Protein AF-A0A955RH98-F1 (afdb_monomer_lite)

Organism: NCBI:txid2099670

InterPro domains:
  IPR013130 Ferric reductase transmembrane component-like domain [PF01794] (45-163)

Sequence (245 aa):
MIKRFLYTLILLFALITFFFTKDLWIAAKQLGKPSDYAYVIALQAGLIGGTLMWFQYVLGIRAFISLFTKDILGVLDVHKNIGIYGMLVVFLHPLLIILFYLSNGINLLIPKFDTTFNLSVRVGSVAFFFFLTIWLTSALLRNRLGFRAWKILHFMSYLIFPLVFIHGLKIGFTIRYTNFTAIWLFYGITFGLLTLYRIIFQFGFKKHKYEIKEIIDEANGIKRIVLKPIENFITNVIPGQFAYI

Secondary structure (DSSP, 8-state):
-HHHHHHHHHHHHHHHHHHHHHHHHHHHHHH--HHHHHHHHHHHHHHHHHHHHHHHHHHH-HHHHTTT-S-HHHHHHHHHHHHHHHHHHHHHHHHHHHHHHHHTT--TTS---SSHHHHHHHHHHHHHHHHHHHHIIIIISGGGS-HHHHHHHHHTHHHHHHHHHHHHHHH-HHHHHSTHHHHHHHHHHHHHHHHHHHHHHHTTTTPPPEEEEEEEEEETTEEEEEEEESS-----PPTT-----

Radius of gyration: 22.25 Å; chains: 1; bounding box: 57×34×69 Å

pLDDT: mean 93.14, std 6.89, range [63.06, 98.56]

Foldseek 3Di:
DVLVVLVVVLVVQLVVLCVLLVVLVVVCVVVVDPLSVLLSLLLSLLSSLLSLLLLLLCLVLVVNVVVPDPPNVSSVVNSLVSLQPNLVSLVSNVVSVQVSCVVVVHHLVPQDDPDLLSVLSVLSVVLNVLSVQLSCCRVPCVVVDDPVVNVVSNVCSLVNSVSSLSSCCRPNPSCPPHPCVVVSVVSVVVSVVSVVVSVCVVVQPPNFDWDFPDWDDDDDRDIDTDTHTPDPDDPPDDPPDDDDD

Structure (mmCIF, N/CA/C/O backbone):
data_AF-A0A955RH98-F1
#
_entry.id   AF-A0A955RH98-F1
#
loop_
_atom_site.group_PDB
_atom_site.id
_atom_site.type_symbol
_atom_site.label_atom_id
_atom_site.label_alt_id
_atom_site.label_comp_id
_atom_site.label_asym_id
_atom_site.label_entity_id
_atom_site.label_seq_id
_atom_site.pdbx_PDB_ins_code
_atom_site.Cartn_x
_atom_site.Cartn_y
_atom_site.Cartn_z
_atom_site.occupancy
_atom_site.B_iso_or_equiv
_atom_site.auth_seq_id
_atom_site.auth_comp_id
_atom_site.auth_asym_id
_atom_site.auth_atom_id
_atom_site.pdbx_PDB_model_num
ATOM 1 N N . MET A 1 1 ? -22.616 -8.781 1.633 1.00 88.06 1 MET A N 1
ATOM 2 C CA . MET A 1 1 ? -22.719 -7.876 0.460 1.00 88.06 1 MET A CA 1
ATOM 3 C C . MET A 1 1 ? -21.441 -7.055 0.255 1.00 88.06 1 MET A C 1
ATOM 5 O O . MET A 1 1 ? -20.910 -7.072 -0.849 1.00 88.06 1 MET A O 1
ATOM 9 N N . ILE A 1 2 ? -20.887 -6.429 1.308 1.00 94.56 2 ILE A N 1
ATOM 10 C CA . ILE A 1 2 ? -19.712 -5.539 1.210 1.00 94.56 2 ILE A CA 1
ATOM 11 C C . ILE A 1 2 ? -18.467 -6.190 0.584 1.00 94.56 2 ILE A C 1
ATOM 13 O O . ILE A 1 2 ? -17.802 -5.565 -0.233 1.00 94.56 2 ILE A O 1
ATOM 17 N N . LYS A 1 3 ? -18.181 -7.466 0.890 1.00 96.44 3 LYS A N 1
ATOM 18 C CA . LYS A 1 3 ? -17.000 -8.175 0.360 1.00 96.44 3 LYS A CA 1
ATOM 19 C C . LYS A 1 3 ? -16.973 -8.178 -1.170 1.00 96.44 3 LYS A C 1
ATOM 21 O O . LYS A 1 3 ? -15.965 -7.818 -1.765 1.00 96.44 3 LYS A O 1
ATOM 26 N N . ARG A 1 4 ? -18.096 -8.548 -1.802 1.00 96.31 4 ARG A N 1
ATOM 27 C CA . ARG A 1 4 ? -18.225 -8.593 -3.270 1.00 96.31 4 ARG A CA 1
ATOM 28 C C . ARG A 1 4 ? -18.035 -7.209 -3.884 1.00 96.31 4 ARG A C 1
ATOM 30 O O . ARG A 1 4 ? -17.307 -7.078 -4.862 1.00 96.31 4 ARG A O 1
ATOM 37 N N . PHE A 1 5 ? -18.638 -6.189 -3.274 1.00 97.12 5 PHE A N 1
ATOM 38 C CA . PHE A 1 5 ? -18.471 -4.802 -3.702 1.00 97.12 5 PHE A CA 1
ATOM 39 C C . PHE A 1 5 ? -17.000 -4.365 -3.654 1.00 97.12 5 PHE A C 1
ATOM 41 O O . PHE A 1 5 ? -16.475 -3.895 -4.658 1.00 97.12 5 PHE A O 1
ATOM 48 N N . LEU A 1 6 ? -16.305 -4.598 -2.534 1.00 97.81 6 LEU A N 1
ATOM 49 C CA . LEU A 1 6 ? -14.897 -4.220 -2.391 1.00 97.81 6 LEU A CA 1
ATOM 50 C C . LEU A 1 6 ? -14.000 -4.947 -3.394 1.00 97.81 6 LEU A C 1
ATOM 52 O O . LEU A 1 6 ? -13.191 -4.300 -4.048 1.00 97.81 6 LEU A O 1
ATOM 56 N N . TYR A 1 7 ? -14.163 -6.263 -3.566 1.00 97.94 7 TYR A N 1
ATOM 57 C CA . TYR A 1 7 ? -13.391 -7.009 -4.565 1.00 97.94 7 TYR A CA 1
ATOM 58 C C . TYR A 1 7 ? -13.633 -6.507 -5.987 1.00 97.94 7 TYR A C 1
ATOM 60 O O . TYR A 1 7 ? -12.683 -6.400 -6.755 1.00 97.94 7 TYR A O 1
ATOM 68 N N . THR A 1 8 ? -14.875 -6.150 -6.319 1.00 97.75 8 THR A N 1
ATOM 69 C CA . THR A 1 8 ? -15.208 -5.568 -7.625 1.00 97.75 8 THR A CA 1
ATOM 70 C C . THR A 1 8 ? -14.502 -4.228 -7.807 1.00 97.75 8 THR A C 1
ATOM 72 O O . THR A 1 8 ? -13.862 -4.007 -8.829 1.00 97.75 8 THR A O 1
ATOM 75 N N . LEU A 1 9 ? -14.540 -3.357 -6.796 1.00 97.38 9 LEU A N 1
ATOM 76 C CA . LEU A 1 9 ? -13.873 -2.057 -6.836 1.00 97.38 9 LEU A CA 1
ATOM 77 C C . LEU A 1 9 ? -12.352 -2.190 -7.003 1.00 97.38 9 LEU A C 1
ATOM 79 O O . LEU A 1 9 ? -11.751 -1.500 -7.823 1.00 97.38 9 LEU A O 1
ATOM 83 N N . ILE A 1 10 ? -11.737 -3.112 -6.263 1.00 97.56 10 ILE A N 1
ATOM 84 C CA . ILE A 1 10 ? -10.305 -3.410 -6.366 1.00 97.56 10 ILE A CA 1
ATOM 85 C C . ILE A 1 10 ? -9.959 -3.932 -7.756 1.00 97.56 10 ILE A C 1
ATOM 87 O O . ILE A 1 10 ? -8.976 -3.486 -8.344 1.00 97.56 10 ILE A O 1
ATOM 91 N N . LEU A 1 11 ? -10.767 -4.850 -8.293 1.00 97.12 11 LEU A N 1
ATOM 92 C CA . LEU A 1 11 ? -10.565 -5.397 -9.628 1.00 97.12 11 LEU A CA 1
ATOM 93 C C . LEU A 1 11 ? -10.656 -4.301 -10.692 1.00 97.12 11 LEU A C 1
ATOM 95 O O . LEU A 1 11 ? -9.792 -4.239 -11.557 1.00 97.12 11 LEU A O 1
ATOM 99 N N . LEU A 1 12 ? -11.637 -3.399 -10.603 1.00 97.81 12 LEU A N 1
ATOM 100 C CA . LEU A 1 12 ? -11.760 -2.263 -11.521 1.00 97.81 12 LEU A CA 1
ATOM 101 C C . LEU A 1 12 ? -10.516 -1.369 -11.481 1.00 97.81 12 LEU A C 1
ATOM 103 O O . LEU A 1 12 ? -9.960 -1.043 -12.526 1.00 97.81 12 LEU A O 1
ATOM 107 N N . PHE A 1 13 ? -10.028 -1.026 -10.288 1.00 97.56 13 PHE A N 1
ATOM 108 C CA . PHE A 1 13 ? -8.808 -0.230 -10.138 1.00 97.56 13 PHE A CA 1
ATOM 109 C C . PHE A 1 13 ? -7.568 -0.959 -10.673 1.00 97.56 13 PHE A C 1
ATOM 111 O O . PHE A 1 13 ? -6.731 -0.341 -11.327 1.00 97.56 13 PHE A O 1
ATOM 118 N N . ALA A 1 14 ? -7.462 -2.271 -10.451 1.00 95.75 14 ALA A N 1
ATOM 119 C CA . ALA A 1 14 ? -6.393 -3.079 -11.023 1.00 95.75 14 ALA A CA 1
ATOM 120 C C . ALA A 1 14 ? -6.478 -3.117 -12.558 1.00 95.75 14 ALA A C 1
ATOM 122 O O . ALA A 1 14 ? -5.462 -2.953 -13.224 1.00 95.75 14 ALA A O 1
ATOM 123 N N . LEU A 1 15 ? -7.672 -3.251 -13.140 1.00 96.19 15 LEU A N 1
ATOM 124 C CA . LEU A 1 15 ? -7.875 -3.244 -14.592 1.00 96.19 15 LEU A CA 1
ATOM 125 C C . LEU A 1 15 ? -7.520 -1.896 -15.230 1.00 96.19 15 LEU A C 1
ATOM 127 O O . LEU A 1 15 ? -6.935 -1.876 -16.311 1.00 96.19 15 LEU A O 1
ATOM 131 N N . ILE A 1 16 ? -7.777 -0.775 -14.546 1.00 96.56 16 ILE A N 1
ATOM 132 C CA . ILE A 1 16 ? -7.372 0.559 -15.020 1.00 96.56 16 ILE A CA 1
ATOM 133 C C . ILE A 1 16 ? -5.863 0.615 -15.281 1.00 96.56 16 ILE A C 1
ATOM 135 O O . ILE A 1 16 ? -5.437 1.228 -16.257 1.00 96.56 16 ILE A O 1
ATOM 139 N N . THR A 1 17 ? -5.039 -0.061 -14.475 1.00 96.19 17 THR A N 1
ATOM 140 C CA . THR A 1 17 ? -3.581 -0.052 -14.682 1.00 96.19 17 THR A CA 1
ATOM 141 C C . THR A 1 17 ? -3.167 -0.626 -16.045 1.00 96.19 17 THR A C 1
ATOM 143 O O . THR A 1 17 ? -2.190 -0.150 -16.614 1.00 96.19 17 THR A O 1
ATOM 146 N N . PHE A 1 18 ? -3.924 -1.573 -16.616 1.00 95.69 18 PHE A N 1
ATOM 147 C CA . PHE A 1 18 ? -3.653 -2.134 -17.949 1.00 95.69 18 PHE A CA 1
ATOM 148 C C . PHE A 1 18 ? -3.906 -1.133 -19.080 1.00 95.69 18 PHE A C 1
ATOM 150 O O . PHE A 1 18 ? -3.214 -1.149 -20.096 1.00 95.69 18 PHE A O 1
ATOM 157 N N . PHE A 1 19 ? -4.869 -0.225 -18.907 1.00 95.75 19 PHE A N 1
ATOM 158 C CA . PHE A 1 19 ? -5.121 0.827 -19.892 1.00 95.75 19 PHE A CA 1
ATOM 159 C C . PHE A 1 19 ? -3.899 1.742 -20.059 1.00 95.75 19 PHE A C 1
ATOM 161 O O . PHE A 1 19 ? -3.574 2.141 -21.175 1.00 95.75 19 PHE A O 1
ATOM 168 N N . PHE A 1 20 ? -3.191 2.029 -18.964 1.00 95.88 20 PHE A N 1
ATOM 169 C CA . PHE A 1 20 ? -2.011 2.900 -18.959 1.00 95.88 20 PHE A CA 1
ATOM 170 C C . PHE A 1 20 ? -0.708 2.202 -19.365 1.00 95.88 20 PHE A C 1
ATOM 172 O O . PHE A 1 20 ? 0.296 2.869 -19.599 1.00 95.88 20 PHE A O 1
ATOM 179 N N . THR A 1 21 ? -0.703 0.875 -19.465 1.00 95.56 21 THR A N 1
ATOM 180 C CA . THR A 1 21 ? 0.455 0.086 -19.917 1.00 95.56 21 THR A CA 1
ATOM 181 C C . THR A 1 21 ? 0.259 -0.513 -21.307 1.00 95.56 21 THR A C 1
ATOM 183 O O . THR A 1 21 ? 1.172 -1.160 -21.815 1.00 95.56 21 THR A O 1
ATOM 186 N N . LYS A 1 22 ? -0.894 -0.296 -21.956 1.00 94.81 22 LYS A N 1
ATOM 187 C CA . LYS A 1 22 ? -1.233 -0.883 -23.264 1.00 94.81 22 LYS A CA 1
ATOM 188 C C . LYS A 1 22 ? -0.147 -0.671 -24.329 1.00 94.81 22 LYS A C 1
ATOM 190 O O . LYS A 1 22 ? 0.179 -1.601 -25.059 1.00 94.81 22 LYS A O 1
ATOM 195 N N . ASP A 1 23 ? 0.462 0.514 -24.369 1.00 93.19 23 ASP A N 1
ATOM 196 C CA . ASP A 1 23 ? 1.470 0.852 -25.378 1.00 93.19 23 ASP A CA 1
ATOM 197 C C . ASP A 1 23 ? 2.785 0.097 -25.127 1.00 93.19 23 ASP A C 1
ATOM 199 O O . ASP A 1 23 ? 3.465 -0.303 -26.069 1.00 93.19 23 ASP A O 1
ATOM 203 N N . LEU A 1 24 ? 3.097 -0.204 -23.860 1.00 93.69 24 LEU A N 1
ATOM 204 C CA . LEU A 1 24 ? 4.233 -1.052 -23.492 1.00 93.69 24 LEU A CA 1
ATOM 205 C C . LEU A 1 24 ? 4.012 -2.501 -23.933 1.00 93.69 24 LEU A C 1
ATOM 207 O O . LEU A 1 24 ? 4.938 -3.142 -24.422 1.00 93.69 24 LEU A O 1
ATOM 211 N N . TRP A 1 25 ? 2.784 -3.011 -23.809 1.00 94.75 25 TRP A N 1
ATOM 212 C CA . TRP A 1 25 ? 2.427 -4.342 -24.308 1.00 94.75 25 TRP A CA 1
ATOM 213 C C . TRP A 1 25 ? 2.545 -4.436 -25.832 1.00 94.75 25 TRP A C 1
ATOM 215 O O . TRP A 1 25 ? 3.055 -5.431 -26.348 1.00 94.75 25 TRP A O 1
ATOM 225 N N . ILE A 1 26 ? 2.120 -3.396 -26.555 1.00 94.69 26 ILE A N 1
ATOM 226 C CA . ILE A 1 26 ? 2.285 -3.312 -28.012 1.00 94.69 26 ILE A CA 1
ATOM 227 C C . ILE A 1 26 ? 3.776 -3.292 -28.377 1.00 94.69 26 ILE A C 1
ATOM 229 O O . ILE A 1 26 ? 4.194 -4.054 -29.248 1.00 94.69 26 ILE A O 1
ATOM 233 N N . ALA A 1 27 ? 4.585 -2.489 -27.681 1.00 92.38 27 ALA A N 1
ATOM 234 C CA . ALA A 1 27 ? 6.026 -2.409 -27.913 1.00 92.38 27 ALA A CA 1
ATOM 235 C C . ALA A 1 27 ? 6.741 -3.746 -27.640 1.00 92.38 27 ALA A C 1
ATOM 237 O O . ALA A 1 27 ? 7.515 -4.210 -28.476 1.00 92.38 27 ALA A O 1
ATOM 238 N N . ALA A 1 28 ? 6.436 -4.417 -26.523 1.00 93.19 28 ALA A N 1
ATOM 239 C CA . ALA A 1 28 ? 6.984 -5.741 -26.218 1.00 93.19 28 A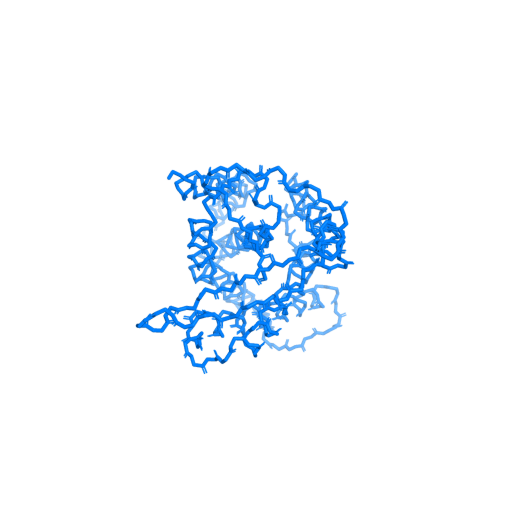LA A CA 1
ATOM 240 C C . ALA A 1 28 ? 6.617 -6.773 -27.296 1.00 93.19 28 ALA A C 1
ATOM 242 O O . ALA A 1 28 ? 7.452 -7.588 -27.690 1.00 93.19 28 ALA A O 1
ATOM 243 N N . LYS A 1 29 ? 5.393 -6.695 -27.837 1.00 94.44 29 LYS A N 1
ATOM 244 C CA . LYS A 1 29 ? 4.961 -7.549 -28.948 1.00 94.44 29 LYS A CA 1
ATOM 245 C C . LYS A 1 29 ? 5.748 -7.299 -30.232 1.00 94.44 29 L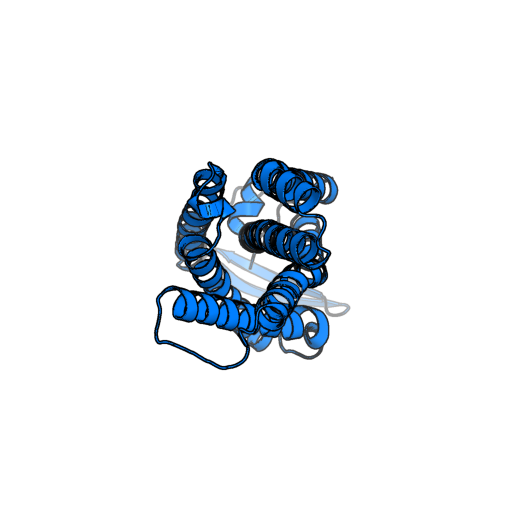YS A C 1
ATOM 247 O O . LYS A 1 29 ? 6.069 -8.257 -30.927 1.00 94.44 29 LYS A O 1
ATOM 252 N N . GLN A 1 30 ? 6.055 -6.042 -30.543 1.00 94.00 30 GLN A N 1
ATOM 253 C CA . GLN A 1 30 ? 6.833 -5.675 -31.729 1.00 94.00 30 GLN A CA 1
ATOM 254 C C . GLN A 1 30 ? 8.294 -6.125 -31.631 1.00 94.00 30 GLN A C 1
ATOM 256 O O . GLN A 1 30 ? 8.847 -6.604 -32.616 1.00 94.00 30 GLN A O 1
ATOM 261 N N . LEU A 1 31 ? 8.911 -5.997 -30.452 1.00 90.62 31 LEU A N 1
ATOM 262 C CA . LEU A 1 31 ? 10.295 -6.428 -30.225 1.00 90.62 31 LEU A CA 1
ATOM 263 C C . LEU A 1 31 ? 10.430 -7.954 -30.142 1.00 90.62 31 LEU A C 1
ATOM 265 O O . LEU A 1 31 ? 11.462 -8.506 -30.518 1.00 90.62 31 LEU A O 1
ATOM 269 N N . GLY A 1 32 ? 9.396 -8.637 -29.645 1.00 89.38 32 GLY A N 1
ATOM 270 C CA . GLY A 1 32 ? 9.286 -10.094 -29.660 1.00 89.38 32 GLY A CA 1
ATOM 271 C C . GLY A 1 32 ? 10.229 -10.840 -28.710 1.00 89.38 32 GLY A C 1
ATOM 272 O O . GLY A 1 32 ? 10.199 -12.071 -28.692 1.00 89.38 32 GLY A O 1
ATOM 273 N N . LYS A 1 33 ? 11.049 -10.154 -27.900 1.00 89.44 33 LYS A N 1
ATOM 274 C CA . LYS A 1 33 ? 11.971 -10.820 -26.968 1.00 89.44 33 LYS A CA 1
ATOM 275 C C . LYS A 1 33 ? 11.247 -11.210 -25.674 1.00 89.44 33 LYS A C 1
ATOM 277 O O . LYS A 1 33 ? 10.559 -10.373 -25.088 1.00 89.44 33 LYS A O 1
ATOM 282 N N . PRO A 1 34 ? 11.454 -12.429 -25.140 1.00 88.06 34 PRO A N 1
ATOM 283 C CA . PRO A 1 34 ? 10.872 -12.841 -23.858 1.00 88.06 34 PRO A CA 1
ATOM 284 C C . PRO A 1 34 ? 11.180 -11.888 -22.690 1.00 88.06 34 PRO A C 1
ATOM 286 O O . PRO A 1 34 ? 10.330 -11.675 -21.825 1.00 88.06 34 PRO A O 1
ATOM 289 N N . SER A 1 35 ? 12.369 -11.275 -22.684 1.00 87.62 35 SER A N 1
ATOM 290 C CA . SER A 1 35 ? 12.785 -10.282 -21.686 1.00 87.62 35 SER A CA 1
ATOM 291 C C . SER A 1 35 ? 11.894 -9.039 -21.665 1.00 87.62 35 SER A C 1
ATOM 293 O O . SER A 1 35 ? 11.660 -8.480 -20.596 1.00 87.62 35 SER A O 1
ATOM 295 N N . ASP A 1 36 ? 11.364 -8.629 -22.818 1.00 89.12 36 ASP A N 1
ATOM 296 C CA . ASP A 1 36 ? 10.544 -7.423 -22.936 1.00 89.12 36 ASP A CA 1
ATOM 297 C C . ASP A 1 36 ? 9.152 -7.671 -22.347 1.00 89.12 36 ASP A C 1
ATOM 299 O O . ASP A 1 36 ? 8.646 -6.859 -21.574 1.00 89.12 36 ASP A O 1
ATOM 303 N N . TYR A 1 37 ? 8.569 -8.847 -22.600 1.00 91.88 37 TYR A N 1
ATOM 304 C CA . TYR A 1 37 ? 7.335 -9.266 -21.931 1.00 91.88 37 TYR A CA 1
ATOM 305 C C . TYR A 1 37 ? 7.521 -9.380 -20.417 1.00 91.88 37 TYR A C 1
ATOM 307 O O . TYR A 1 37 ? 6.685 -8.886 -19.661 1.00 91.88 37 TYR A O 1
ATOM 315 N N . ALA A 1 38 ? 8.624 -9.984 -19.959 1.00 92.56 38 ALA A N 1
ATOM 316 C CA . ALA A 1 38 ? 8.932 -10.081 -18.534 1.00 92.56 38 ALA A CA 1
ATOM 317 C C . ALA A 1 38 ? 9.040 -8.693 -17.883 1.00 92.56 38 ALA A C 1
ATOM 319 O O . ALA A 1 38 ? 8.501 -8.483 -16.796 1.00 92.56 38 ALA A O 1
ATOM 320 N N . TYR A 1 39 ? 9.664 -7.730 -18.565 1.00 94.00 39 TYR A N 1
ATOM 321 C CA . TYR A 1 39 ? 9.748 -6.347 -18.106 1.00 94.00 39 TYR A CA 1
ATOM 322 C C . TYR A 1 39 ? 8.371 -5.681 -18.003 1.00 94.00 39 TYR A C 1
ATOM 324 O O . TYR A 1 39 ? 8.047 -5.097 -16.969 1.00 94.00 39 TYR A O 1
ATOM 332 N N . VAL A 1 40 ? 7.518 -5.813 -19.024 1.00 95.56 40 VAL A N 1
ATOM 333 C CA . VAL A 1 40 ? 6.164 -5.236 -18.993 1.00 95.56 40 VAL A CA 1
ATOM 334 C C . VAL A 1 40 ? 5.303 -5.882 -17.904 1.00 95.56 40 VAL A C 1
ATOM 336 O O . VAL A 1 40 ? 4.605 -5.169 -17.182 1.00 95.56 40 VAL A O 1
ATOM 339 N N . ILE A 1 41 ? 5.407 -7.199 -17.700 1.00 96.38 41 ILE A N 1
ATOM 340 C CA . ILE A 1 41 ? 4.751 -7.896 -16.582 1.00 96.38 41 ILE A CA 1
ATOM 341 C C . ILE A 1 41 ? 5.263 -7.358 -15.241 1.00 96.38 41 ILE A C 1
ATOM 343 O O . ILE A 1 41 ? 4.465 -7.128 -14.332 1.00 96.38 41 ILE A O 1
ATOM 347 N N . ALA A 1 42 ? 6.567 -7.105 -15.113 1.00 96.81 42 ALA A N 1
ATOM 348 C CA . ALA A 1 42 ? 7.151 -6.531 -13.905 1.00 96.81 42 ALA A CA 1
ATOM 349 C C . ALA A 1 42 ? 6.578 -5.140 -13.599 1.00 96.81 42 ALA A C 1
ATOM 351 O O . ALA A 1 42 ? 6.215 -4.856 -12.455 1.00 96.81 42 ALA A O 1
ATOM 352 N N . LEU A 1 43 ? 6.462 -4.277 -14.613 1.00 96.38 43 LEU A N 1
ATOM 353 C CA . LEU A 1 43 ? 5.852 -2.953 -14.480 1.00 96.38 43 LEU A CA 1
ATOM 354 C C . LEU A 1 43 ? 4.372 -3.060 -14.092 1.00 96.38 43 LEU A C 1
ATOM 356 O O . LEU A 1 43 ? 3.932 -2.396 -13.153 1.00 96.38 43 LEU A O 1
ATOM 360 N N . GLN A 1 44 ? 3.626 -3.944 -14.757 1.00 97.69 44 GLN A N 1
ATOM 361 C CA . GLN A 1 44 ? 2.217 -4.208 -14.474 1.00 97.69 44 GLN A CA 1
ATOM 362 C C . GLN A 1 44 ? 2.006 -4.673 -13.026 1.00 97.69 44 GLN A C 1
ATOM 364 O O . GLN A 1 44 ? 1.138 -4.154 -12.323 1.00 97.69 44 GLN A O 1
ATOM 369 N N . ALA A 1 45 ? 2.831 -5.612 -12.560 1.00 98.12 45 ALA A N 1
ATOM 370 C CA . ALA A 1 45 ? 2.815 -6.104 -11.188 1.00 98.12 45 ALA A CA 1
ATOM 371 C C . ALA A 1 45 ? 3.121 -4.986 -10.179 1.00 98.12 45 ALA A C 1
ATOM 373 O O . ALA A 1 45 ? 2.464 -4.902 -9.143 1.00 98.12 45 ALA A O 1
ATOM 374 N N . GLY A 1 46 ? 4.052 -4.080 -10.496 1.00 97.94 46 GLY A N 1
ATOM 375 C CA . GLY A 1 46 ? 4.352 -2.915 -9.661 1.00 97.94 46 GLY A CA 1
ATOM 376 C C . GLY A 1 46 ? 3.155 -1.971 -9.503 1.00 97.94 46 GLY A C 1
ATOM 377 O O . GLY A 1 46 ? 2.830 -1.569 -8.385 1.00 97.94 46 GLY A O 1
ATOM 378 N N . LEU A 1 47 ? 2.451 -1.665 -10.599 1.00 98.19 47 LEU A N 1
ATOM 379 C CA . LEU A 1 47 ? 1.267 -0.796 -10.576 1.00 98.19 47 LEU A CA 1
ATOM 380 C C . LEU A 1 47 ? 0.101 -1.434 -9.814 1.00 98.19 47 LEU A C 1
ATOM 382 O O . LEU A 1 47 ? -0.468 -0.798 -8.928 1.00 98.19 47 LEU A O 1
ATOM 386 N N . ILE A 1 48 ? -0.212 -2.704 -10.101 1.00 98.38 48 ILE A N 1
ATOM 387 C CA . ILE A 1 48 ? -1.253 -3.447 -9.375 1.00 98.38 48 ILE A CA 1
ATOM 388 C C . ILE A 1 48 ? -0.882 -3.549 -7.892 1.00 98.38 48 ILE A C 1
ATOM 390 O O . ILE A 1 48 ? -1.726 -3.307 -7.033 1.00 98.38 48 ILE A O 1
ATOM 394 N N . GLY A 1 49 ? 0.380 -3.846 -7.572 1.00 98.06 49 GLY A N 1
ATOM 395 C CA . GLY A 1 49 ? 0.887 -3.885 -6.202 1.00 98.06 49 GLY A CA 1
ATOM 396 C C . GLY A 1 49 ? 0.697 -2.557 -5.466 1.00 98.06 49 GLY A C 1
ATOM 397 O O . GLY A 1 49 ? 0.198 -2.549 -4.341 1.00 98.06 49 GLY A O 1
ATOM 398 N N . GLY A 1 50 ? 1.008 -1.429 -6.113 1.00 97.88 50 GLY A N 1
ATOM 399 C CA . GLY A 1 50 ? 0.761 -0.089 -5.574 1.00 97.88 50 GLY A CA 1
ATOM 400 C C . GLY A 1 50 ? -0.725 0.185 -5.312 1.00 97.88 50 GLY A C 1
ATOM 401 O O . GLY A 1 50 ? -1.087 0.660 -4.235 1.00 97.88 50 GLY A O 1
ATOM 402 N N . THR A 1 51 ? -1.603 -0.192 -6.245 1.00 98.19 51 THR A N 1
ATOM 403 C CA . THR A 1 51 ? -3.062 -0.096 -6.076 1.00 98.19 51 THR A CA 1
ATOM 404 C C . THR A 1 51 ? -3.559 -0.949 -4.906 1.00 98.19 51 THR A C 1
ATOM 406 O O . THR A 1 51 ? -4.299 -0.457 -4.053 1.00 98.19 51 THR A O 1
ATOM 409 N N . LEU A 1 52 ? -3.137 -2.213 -4.811 1.00 98.25 52 LEU A N 1
ATOM 410 C CA . LEU A 1 52 ? -3.507 -3.101 -3.704 1.00 98.25 52 LEU A CA 1
ATOM 411 C C . LEU A 1 52 ? -3.008 -2.565 -2.358 1.00 98.25 52 LEU A C 1
ATOM 413 O O . LEU A 1 52 ? -3.720 -2.667 -1.360 1.00 98.25 52 LEU A O 1
ATOM 417 N N . MET A 1 53 ? -1.819 -1.962 -2.328 1.00 97.62 53 MET A N 1
ATOM 418 C CA . MET A 1 53 ? -1.258 -1.336 -1.133 1.00 97.62 53 MET A CA 1
ATOM 419 C C . MET A 1 53 ? -2.055 -0.104 -0.690 1.00 97.62 53 MET A C 1
ATOM 421 O O . MET A 1 53 ? -2.290 0.080 0.505 1.00 97.62 53 MET A O 1
ATOM 425 N N . TRP A 1 54 ? -2.533 0.709 -1.633 1.00 98.06 54 TRP A N 1
ATOM 426 C CA . TRP A 1 54 ? -3.441 1.809 -1.315 1.00 98.06 54 TRP A CA 1
ATOM 427 C C . TRP A 1 54 ? -4.750 1.292 -0.695 1.00 98.06 54 TRP A C 1
ATOM 429 O O . TRP A 1 54 ? -5.165 1.774 0.360 1.00 98.06 54 TRP A O 1
ATOM 439 N N . PHE A 1 55 ? -5.352 0.237 -1.258 1.00 98.12 55 PHE A N 1
ATOM 440 C CA . PHE A 1 55 ? -6.521 -0.406 -0.645 1.00 98.12 55 PHE A CA 1
ATOM 441 C C . PHE A 1 55 ? -6.212 -1.002 0.733 1.00 98.12 55 PHE A C 1
ATOM 443 O O . PHE A 1 55 ? -7.014 -0.838 1.650 1.00 98.12 55 PHE A O 1
ATOM 450 N N . GLN A 1 56 ? -5.060 -1.658 0.917 1.00 97.31 56 GLN A N 1
ATOM 451 C CA . GLN A 1 56 ? -4.628 -2.163 2.227 1.00 97.31 56 GLN A CA 1
ATOM 452 C C . GLN A 1 56 ? -4.664 -1.069 3.287 1.00 97.31 56 GLN A C 1
ATOM 454 O O . GLN A 1 56 ? -5.203 -1.278 4.376 1.00 97.31 56 GLN A O 1
ATOM 459 N N . TYR A 1 57 ? -4.133 0.098 2.936 1.00 97.12 57 TYR A N 1
ATOM 460 C CA . TYR A 1 57 ? -4.097 1.254 3.805 1.00 97.12 57 TYR A CA 1
ATOM 461 C C . TYR A 1 57 ? -5.504 1.793 4.113 1.00 97.12 57 TYR A C 1
ATOM 463 O O . TYR A 1 57 ? -5.873 1.893 5.283 1.00 97.12 57 TYR A O 1
ATOM 471 N N . VAL A 1 58 ? -6.324 2.064 3.088 1.00 97.31 58 VAL A N 1
ATOM 472 C CA . VAL A 1 58 ? -7.687 2.607 3.254 1.00 97.31 58 VAL A CA 1
ATOM 473 C C . VAL A 1 58 ? -8.563 1.677 4.098 1.00 97.31 58 VAL A C 1
ATOM 475 O O . VAL A 1 58 ? -9.201 2.119 5.055 1.00 97.31 58 VAL A O 1
ATOM 478 N N . LEU A 1 59 ? -8.559 0.375 3.793 1.00 96.94 59 LEU A N 1
ATOM 479 C CA . LEU A 1 59 ? -9.341 -0.627 4.526 1.00 96.94 59 LEU A CA 1
ATOM 480 C C . LEU A 1 59 ? -8.851 -0.808 5.972 1.00 96.94 59 LEU A C 1
ATOM 482 O O . LEU A 1 59 ? -9.629 -1.204 6.839 1.00 96.94 59 LEU A O 1
ATOM 486 N N . GLY A 1 60 ? -7.583 -0.488 6.251 1.00 94.38 60 GLY A N 1
ATOM 487 C CA . GLY A 1 60 ? -7.009 -0.508 7.596 1.00 94.38 60 GLY A CA 1
ATOM 488 C C . GLY A 1 60 ? -7.494 0.630 8.506 1.00 94.38 60 GLY A C 1
ATOM 489 O O . GLY A 1 60 ? -7.352 0.547 9.730 1.00 94.38 60 GLY A O 1
ATOM 490 N N . ILE A 1 61 ? -8.100 1.688 7.954 1.00 93.69 61 ILE A N 1
ATOM 491 C CA . ILE A 1 61 ? -8.595 2.839 8.723 1.00 93.69 61 ILE A CA 1
ATOM 492 C C . ILE A 1 61 ? -10.068 2.637 9.053 1.00 93.69 61 ILE A C 1
ATOM 494 O O . ILE A 1 61 ? -10.976 3.174 8.422 1.00 93.69 61 ILE A O 1
ATOM 498 N N . ARG A 1 62 ? -10.302 1.873 10.122 1.00 89.44 62 ARG A N 1
ATOM 499 C CA . ARG A 1 62 ? -11.646 1.510 10.590 1.00 89.44 62 ARG A CA 1
ATOM 500 C C . ARG A 1 62 ? -12.599 2.700 10.737 1.00 89.44 62 ARG A C 1
ATOM 502 O O . ARG A 1 62 ? -13.750 2.586 10.338 1.00 89.44 62 ARG A O 1
ATOM 509 N N . ALA A 1 63 ? -12.133 3.817 11.302 1.00 87.62 63 ALA A N 1
ATOM 510 C CA . ALA A 1 63 ? -12.962 5.008 11.510 1.00 87.62 63 ALA A CA 1
ATOM 511 C C . ALA A 1 63 ? -13.501 5.569 10.182 1.00 87.62 63 ALA A C 1
ATOM 513 O O . ALA A 1 63 ? -14.680 5.894 10.081 1.00 87.62 63 ALA A O 1
ATOM 514 N N . PHE A 1 64 ? -12.667 5.588 9.141 1.00 91.75 64 PHE A N 1
ATOM 515 C CA . PHE A 1 64 ? -13.075 6.006 7.804 1.00 91.75 64 PHE A CA 1
ATOM 516 C C . PHE A 1 64 ? -14.051 5.001 7.181 1.00 91.75 64 PHE A C 1
ATOM 518 O O . PHE A 1 64 ? -15.117 5.379 6.710 1.00 91.75 64 PHE A O 1
ATOM 525 N N . ILE A 1 65 ? -13.740 3.705 7.258 1.00 93.88 65 ILE A N 1
ATOM 526 C CA . ILE A 1 65 ? -14.604 2.638 6.733 1.00 93.88 65 ILE A CA 1
ATOM 527 C C . ILE A 1 65 ? -15.987 2.632 7.392 1.00 93.88 65 ILE A C 1
ATOM 529 O O . ILE A 1 65 ? -16.989 2.400 6.713 1.00 93.88 65 ILE A O 1
ATOM 533 N N . SER A 1 66 ? -16.064 2.933 8.691 1.00 88.75 66 SER A N 1
ATOM 534 C CA . SER A 1 66 ? -17.337 2.969 9.415 1.00 88.75 66 SER A CA 1
ATOM 535 C C . SER A 1 66 ? -18.307 4.050 8.932 1.00 88.75 66 SER A C 1
ATOM 537 O O . SER A 1 66 ? -19.488 3.972 9.257 1.00 88.75 66 SER A O 1
ATOM 539 N N . LEU A 1 67 ? -17.847 5.013 8.121 1.00 89.19 67 LEU A N 1
ATOM 540 C CA . LEU A 1 67 ? -18.716 5.993 7.460 1.00 89.19 67 LEU A CA 1
ATOM 541 C C . LEU A 1 67 ? -19.545 5.372 6.326 1.00 89.19 67 LEU A C 1
ATOM 543 O O . LEU A 1 67 ? -20.598 5.899 5.985 1.00 89.19 67 LEU A O 1
ATOM 547 N N . PHE A 1 68 ? -19.088 4.256 5.750 1.00 91.88 68 PHE A N 1
ATOM 548 C CA . PHE A 1 68 ? -19.708 3.633 4.576 1.00 91.88 68 PHE A CA 1
ATOM 549 C C . PHE A 1 68 ? -20.402 2.312 4.898 1.00 91.88 68 PHE A C 1
ATOM 551 O O . PHE A 1 68 ? -21.325 1.904 4.195 1.00 91.88 68 PHE A O 1
ATOM 558 N N . THR A 1 69 ? -19.950 1.597 5.930 1.00 91.88 69 THR A N 1
ATOM 559 C CA . THR A 1 69 ? -20.508 0.287 6.270 1.00 91.88 69 THR A CA 1
ATOM 560 C C . THR A 1 69 ? -20.368 -0.054 7.748 1.00 91.88 69 THR A C 1
ATOM 562 O O . THR A 1 69 ? -19.376 0.278 8.396 1.00 91.88 69 THR A O 1
ATOM 565 N N . LYS A 1 70 ? -21.358 -0.788 8.271 1.00 88.31 70 LYS A N 1
ATOM 566 C CA . LYS A 1 70 ? -21.313 -1.401 9.607 1.00 88.31 70 LYS A CA 1
ATOM 567 C C . LYS A 1 70 ? -20.655 -2.791 9.594 1.00 88.31 70 LYS A C 1
ATOM 569 O O . LYS A 1 70 ? -20.265 -3.282 10.650 1.00 88.31 70 LYS A O 1
ATOM 574 N N . ASP A 1 71 ? -20.496 -3.414 8.421 1.00 91.12 71 ASP A N 1
ATOM 575 C CA . ASP A 1 71 ? -19.910 -4.754 8.260 1.00 91.12 71 ASP A CA 1
ATOM 576 C C . ASP A 1 71 ? -18.370 -4.699 8.263 1.00 91.12 71 ASP A C 1
ATOM 578 O O . ASP A 1 71 ? -17.690 -4.887 7.251 1.00 91.12 71 ASP A O 1
ATOM 582 N N . ILE A 1 72 ? -17.807 -4.399 9.436 1.00 89.88 72 ILE A N 1
ATOM 583 C CA . ILE A 1 72 ? -16.355 -4.292 9.637 1.00 89.88 72 ILE A CA 1
ATOM 584 C C . ILE A 1 72 ? -15.661 -5.652 9.520 1.00 89.88 72 ILE A C 1
ATOM 586 O O . ILE A 1 72 ? -14.504 -5.710 9.108 1.00 89.88 72 ILE A O 1
ATOM 590 N N . LEU A 1 73 ? -16.350 -6.746 9.855 1.00 91.81 73 LEU A N 1
ATOM 591 C CA . LEU A 1 73 ? -15.796 -8.095 9.730 1.00 91.81 73 LEU A CA 1
ATOM 592 C C . LEU A 1 73 ? -15.567 -8.449 8.259 1.00 91.81 73 LEU A C 1
ATOM 594 O O . LEU A 1 73 ? -14.476 -8.891 7.903 1.00 91.81 73 LEU A O 1
ATOM 598 N N . GLY A 1 74 ? -16.537 -8.155 7.388 1.00 96.25 74 GLY A N 1
ATOM 599 C CA . GLY A 1 74 ? -16.376 -8.321 5.949 1.00 96.25 74 GLY A CA 1
ATOM 600 C C . GLY A 1 74 ? -15.220 -7.493 5.385 1.00 96.25 74 GLY A C 1
ATOM 601 O O . GLY A 1 74 ? -14.446 -7.997 4.574 1.00 96.25 74 GLY A O 1
ATOM 602 N N . VAL A 1 75 ? -15.049 -6.249 5.840 1.00 97.31 75 VAL A N 1
ATOM 603 C CA . VAL A 1 75 ? -13.910 -5.402 5.439 1.00 97.31 75 VAL A CA 1
ATOM 604 C C . VAL A 1 75 ? -12.579 -5.987 5.915 1.00 97.31 75 VAL A C 1
ATOM 606 O O . VAL A 1 75 ? -11.621 -6.045 5.144 1.00 97.31 75 VAL A O 1
ATOM 609 N N . LEU A 1 76 ? -12.519 -6.455 7.163 1.00 95.88 76 LEU A N 1
ATOM 610 C CA . LEU A 1 76 ? -11.324 -7.065 7.738 1.00 95.88 76 LEU A CA 1
ATOM 611 C C . LEU A 1 76 ? -10.918 -8.337 6.985 1.00 95.88 76 LEU A C 1
ATOM 613 O O . LEU A 1 76 ? -9.729 -8.555 6.761 1.00 95.88 76 LEU A O 1
ATOM 617 N N . ASP A 1 77 ? -11.881 -9.154 6.561 1.00 97.38 77 ASP A N 1
ATOM 618 C CA . ASP A 1 77 ? -11.615 -10.318 5.715 1.00 97.38 77 ASP A CA 1
ATOM 619 C C . ASP A 1 77 ? -10.977 -9.915 4.384 1.00 97.38 77 ASP A C 1
ATOM 621 O O . ASP A 1 77 ? -9.994 -10.519 3.956 1.00 97.38 77 ASP A O 1
ATOM 625 N N . VAL A 1 78 ? -11.513 -8.878 3.731 1.00 98.31 78 VAL A N 1
ATOM 626 C CA . VAL A 1 78 ? -10.950 -8.367 2.476 1.00 98.31 78 VAL A CA 1
ATOM 627 C C . VAL A 1 78 ? -9.534 -7.826 2.697 1.00 98.31 78 VAL A C 1
ATOM 629 O O . VAL A 1 78 ? -8.632 -8.166 1.932 1.00 98.31 78 VAL A O 1
ATOM 632 N N . HIS A 1 79 ? -9.309 -7.061 3.770 1.00 97.94 79 HIS A N 1
ATOM 633 C CA . HIS A 1 79 ? -7.985 -6.572 4.153 1.00 97.94 79 HIS A CA 1
ATOM 634 C C . HIS A 1 79 ? -6.994 -7.730 4.355 1.00 97.94 79 HIS A C 1
ATOM 636 O O . HIS A 1 79 ? -5.922 -7.722 3.756 1.00 97.94 79 HIS A O 1
ATOM 642 N N . LYS A 1 80 ? -7.357 -8.774 5.111 1.00 97.06 80 LYS A N 1
ATOM 643 C CA . LYS A 1 80 ? -6.500 -9.958 5.299 1.00 97.06 80 LYS A CA 1
ATOM 644 C C . LYS A 1 80 ? -6.179 -10.643 3.973 1.00 97.06 80 LYS A C 1
ATOM 646 O O . LYS A 1 80 ? -5.014 -10.896 3.684 1.00 97.06 80 LYS A O 1
ATOM 651 N N . ASN A 1 81 ? -7.193 -10.900 3.152 1.00 97.38 81 ASN A N 1
ATOM 652 C CA . ASN A 1 81 ? -7.025 -11.616 1.890 1.00 97.38 81 ASN A CA 1
ATOM 653 C C . ASN A 1 81 ? -6.115 -10.856 0.919 1.00 97.38 81 ASN A C 1
ATOM 655 O O . ASN A 1 81 ? -5.195 -11.442 0.360 1.00 97.38 81 ASN A O 1
ATOM 659 N N . ILE A 1 82 ? -6.318 -9.548 0.744 1.00 97.19 82 ILE A N 1
ATOM 660 C CA . ILE A 1 82 ? -5.436 -8.738 -0.108 1.00 97.19 82 ILE A CA 1
ATOM 661 C C . ILE A 1 82 ? -4.024 -8.677 0.479 1.00 97.19 82 ILE A C 1
ATOM 663 O O . ILE A 1 82 ? -3.065 -8.747 -0.278 1.00 97.19 82 ILE A O 1
ATOM 667 N N . GLY A 1 83 ? -3.875 -8.569 1.802 1.00 96.12 83 GLY A N 1
ATOM 668 C CA . GLY A 1 83 ? -2.561 -8.571 2.442 1.00 96.12 83 GLY A CA 1
ATOM 669 C C . GLY A 1 83 ? -1.800 -9.872 2.176 1.00 96.12 83 GLY A C 1
ATOM 670 O O . GLY A 1 83 ? -0.618 -9.835 1.852 1.00 96.12 83 GLY A O 1
ATOM 671 N N . ILE A 1 84 ? -2.489 -11.015 2.240 1.00 95.88 84 ILE A N 1
ATOM 672 C CA . ILE A 1 84 ? -1.909 -12.340 1.991 1.00 95.88 84 ILE A CA 1
ATOM 673 C C . ILE A 1 84 ? -1.563 -12.523 0.510 1.00 95.88 84 ILE A C 1
ATOM 675 O O . ILE A 1 84 ? -0.406 -12.787 0.187 1.00 95.88 84 ILE A O 1
ATOM 679 N N . TYR A 1 85 ? -2.543 -12.376 -0.384 1.00 95.44 85 TYR A N 1
ATOM 680 C CA . TYR A 1 85 ? -2.384 -12.711 -1.804 1.00 95.44 85 TYR A CA 1
ATOM 681 C C . TYR A 1 85 ? -1.725 -11.594 -2.617 1.00 95.44 85 TYR A C 1
ATOM 683 O O . TYR A 1 85 ? -1.017 -11.868 -3.583 1.00 95.44 85 TYR A O 1
ATOM 691 N N . GLY A 1 86 ? -1.890 -10.334 -2.212 1.00 95.06 86 GLY A N 1
ATOM 692 C CA . GLY A 1 86 ? -1.236 -9.187 -2.843 1.00 95.06 86 GLY A CA 1
ATOM 693 C C . GLY A 1 86 ? 0.287 -9.236 -2.730 1.00 95.06 86 GLY A C 1
ATOM 694 O O . GLY A 1 86 ? 0.975 -8.711 -3.603 1.00 95.06 86 GLY A O 1
ATOM 695 N N . MET A 1 87 ? 0.825 -9.941 -1.726 1.00 94.19 87 MET A N 1
ATOM 696 C CA . MET A 1 87 ? 2.263 -10.194 -1.619 1.00 94.19 87 MET A CA 1
ATOM 697 C C . MET A 1 87 ? 2.824 -10.934 -2.832 1.00 94.19 87 MET A C 1
ATOM 699 O O . MET A 1 87 ? 3.938 -10.632 -3.239 1.00 94.19 87 MET A O 1
ATOM 703 N N . LEU A 1 88 ? 2.062 -11.834 -3.461 1.00 94.69 88 LEU A N 1
ATOM 704 C CA . LEU A 1 88 ? 2.519 -12.541 -4.664 1.00 94.69 88 LEU A CA 1
ATOM 705 C C . LEU A 1 88 ? 2.773 -11.565 -5.819 1.00 94.69 88 LEU A C 1
ATOM 707 O O . LEU A 1 88 ? 3.799 -11.643 -6.490 1.00 94.69 88 LEU A O 1
ATOM 711 N N . VAL A 1 89 ? 1.869 -10.599 -6.003 1.00 95.75 89 VAL A N 1
ATOM 712 C CA . VAL A 1 89 ? 1.995 -9.557 -7.032 1.00 95.75 89 VAL A CA 1
ATOM 713 C C . VAL A 1 89 ? 3.170 -8.631 -6.718 1.00 95.75 89 VAL A C 1
ATOM 715 O O . VAL A 1 89 ? 3.996 -8.357 -7.586 1.00 95.75 89 VAL A O 1
ATOM 718 N N . VAL A 1 90 ? 3.284 -8.190 -5.462 1.00 95.88 90 VAL A N 1
ATOM 719 C CA . VAL A 1 90 ? 4.388 -7.325 -5.021 1.00 95.88 90 VAL A CA 1
ATOM 720 C C . VAL A 1 90 ? 5.734 -8.037 -5.115 1.00 95.88 90 VAL A C 1
ATOM 722 O O . VAL A 1 90 ? 6.713 -7.382 -5.434 1.00 95.88 90 VAL A O 1
ATOM 725 N N . PHE A 1 91 ? 5.803 -9.347 -4.870 1.00 97.06 91 PHE A N 1
ATOM 726 C CA . PHE A 1 91 ? 7.023 -10.149 -4.998 1.00 97.06 91 PHE A CA 1
ATOM 727 C C . PHE A 1 91 ? 7.446 -10.343 -6.456 1.00 97.06 91 PHE A C 1
ATOM 729 O O . PHE A 1 91 ? 8.634 -10.271 -6.773 1.00 97.06 91 PHE A O 1
ATOM 736 N N . LEU A 1 92 ? 6.476 -10.548 -7.350 1.00 97.56 92 LEU A N 1
ATOM 737 C CA . LEU A 1 92 ? 6.731 -10.730 -8.775 1.00 97.56 92 LEU A CA 1
ATOM 738 C C . LEU A 1 92 ? 7.415 -9.504 -9.398 1.00 97.56 92 LEU A C 1
ATOM 740 O O . LEU A 1 92 ? 8.290 -9.654 -10.246 1.00 97.56 92 LEU A O 1
ATOM 744 N N . HIS A 1 93 ? 7.059 -8.299 -8.947 1.00 97.44 93 HIS A N 1
ATOM 745 C CA . HIS A 1 93 ? 7.633 -7.048 -9.439 1.00 97.44 93 HIS A CA 1
ATOM 746 C C . HIS A 1 93 ? 9.176 -6.976 -9.326 1.00 97.44 93 HIS A C 1
ATOM 748 O O . HIS A 1 93 ? 9.837 -6.969 -10.368 1.00 97.44 93 HIS A O 1
ATOM 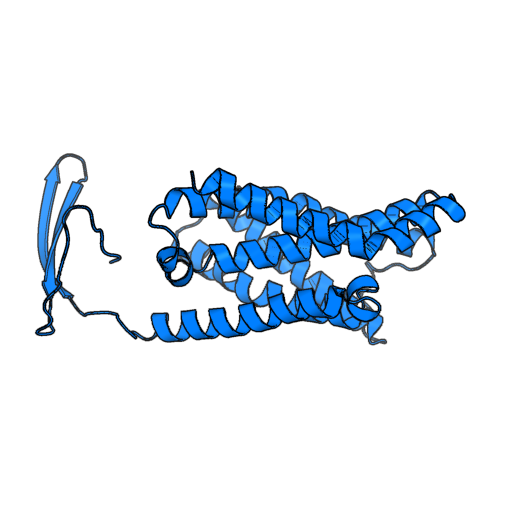754 N N . PRO A 1 94 ? 9.795 -6.943 -8.127 1.00 97.19 94 PRO A N 1
ATOM 755 C CA . PRO A 1 94 ? 11.242 -6.857 -7.995 1.00 97.19 94 PRO A CA 1
ATOM 756 C C . PRO A 1 94 ? 11.937 -8.097 -8.555 1.00 97.19 94 PRO A C 1
ATOM 758 O O . PRO A 1 94 ? 13.018 -7.952 -9.115 1.00 97.19 94 PRO A O 1
ATOM 761 N N . LEU A 1 95 ? 11.327 -9.287 -8.469 1.00 97.12 95 LEU A N 1
ATOM 762 C CA . LEU A 1 95 ? 11.893 -10.502 -9.053 1.00 97.12 95 LEU A CA 1
ATOM 763 C C . LEU A 1 95 ? 12.126 -10.334 -10.560 1.00 97.12 95 LEU A C 1
ATOM 765 O O . LEU A 1 95 ? 13.245 -10.512 -11.036 1.00 97.12 95 LEU A O 1
ATOM 769 N N . LEU A 1 96 ? 11.090 -9.946 -11.306 1.00 96.88 96 LEU A N 1
ATOM 770 C CA . LEU A 1 96 ? 11.192 -9.781 -12.754 1.00 96.88 96 LEU A CA 1
ATOM 771 C C . LEU A 1 96 ? 12.055 -8.575 -13.146 1.00 96.88 96 LEU A C 1
ATOM 773 O O . LEU A 1 96 ? 12.802 -8.665 -14.117 1.00 96.88 96 LEU A O 1
ATOM 777 N N . ILE A 1 97 ? 12.021 -7.478 -12.377 1.00 96.00 97 ILE A N 1
ATOM 778 C CA . ILE A 1 97 ? 12.934 -6.343 -12.585 1.00 96.00 97 ILE A CA 1
ATOM 779 C C . ILE A 1 97 ? 14.394 -6.787 -12.422 1.00 96.00 97 ILE A C 1
ATOM 781 O O . ILE A 1 97 ? 15.221 -6.479 -13.277 1.00 96.00 97 ILE A O 1
ATOM 785 N N . ILE A 1 98 ? 14.725 -7.539 -11.369 1.00 95.56 98 ILE A N 1
ATOM 786 C CA . ILE A 1 98 ? 16.089 -8.034 -11.140 1.00 95.56 98 ILE A CA 1
ATOM 787 C C . ILE A 1 98 ? 16.533 -8.932 -12.295 1.00 95.56 98 ILE A C 1
ATOM 789 O O . ILE A 1 98 ? 17.622 -8.726 -12.824 1.00 95.56 98 ILE A O 1
ATOM 793 N N . LEU A 1 99 ? 15.694 -9.883 -12.717 1.00 94.25 99 LEU A N 1
ATOM 794 C CA . LEU A 1 99 ? 16.006 -10.784 -13.830 1.00 94.25 99 LEU A CA 1
ATOM 795 C C . LEU A 1 99 ? 16.218 -10.021 -15.143 1.00 94.25 99 LEU A C 1
ATOM 797 O O . LEU A 1 99 ? 17.183 -10.288 -15.860 1.00 94.25 99 LEU A O 1
ATOM 801 N N . PHE A 1 100 ? 15.365 -9.035 -15.431 1.00 93.56 100 PHE A N 1
ATOM 802 C CA . PHE A 1 100 ? 15.501 -8.190 -16.613 1.00 93.56 100 PHE A CA 1
ATOM 803 C C . PHE A 1 100 ? 16.834 -7.432 -16.615 1.00 93.56 100 PHE A C 1
ATOM 805 O O . PHE A 1 100 ? 17.601 -7.546 -17.570 1.00 93.56 100 PHE A O 1
ATOM 812 N N . TYR A 1 101 ? 17.159 -6.702 -15.546 1.00 93.19 101 TYR A N 1
ATOM 813 C CA . TYR A 1 101 ? 18.412 -5.945 -15.482 1.00 93.19 101 TYR A CA 1
ATOM 814 C C . TYR A 1 101 ? 19.642 -6.860 -15.488 1.00 93.19 101 TYR A C 1
ATOM 816 O O . TYR A 1 101 ? 20.618 -6.548 -16.171 1.00 93.19 101 TYR A O 1
ATOM 824 N N . LEU A 1 102 ? 19.577 -8.017 -14.821 1.00 93.44 102 LEU A N 1
ATOM 825 C CA . LEU A 1 102 ? 20.665 -8.993 -14.817 1.00 93.44 102 LEU A CA 1
ATOM 826 C C . LEU A 1 102 ? 20.940 -9.536 -16.226 1.00 93.44 102 LEU A C 1
ATOM 828 O O . LEU A 1 102 ? 22.100 -9.615 -16.624 1.00 93.44 102 LEU A O 1
ATOM 832 N N . SER A 1 103 ? 19.892 -9.822 -17.010 1.00 90.62 103 SER A N 1
ATOM 833 C CA . SER A 1 103 ? 20.026 -10.243 -18.416 1.00 90.62 103 SER A CA 1
ATOM 834 C C . SER A 1 103 ? 20.652 -9.172 -19.322 1.00 90.62 103 SER A C 1
ATOM 836 O O . SER A 1 103 ? 21.218 -9.498 -20.359 1.00 90.62 103 SER A O 1
ATOM 838 N N . ASN A 1 104 ? 20.611 -7.906 -18.897 1.00 90.31 104 ASN A N 1
ATOM 839 C CA . ASN A 1 104 ? 21.237 -6.767 -19.569 1.00 90.31 104 ASN A CA 1
ATOM 840 C C . ASN A 1 104 ? 22.583 -6.368 -18.923 1.00 90.31 104 ASN A C 1
ATOM 842 O O . ASN A 1 104 ? 23.067 -5.258 -19.131 1.00 90.31 104 ASN A O 1
ATOM 846 N N . GLY A 1 105 ? 23.185 -7.246 -18.110 1.00 93.31 105 GLY A N 1
ATOM 847 C CA . GLY A 1 105 ? 24.505 -7.035 -17.501 1.00 93.31 105 GLY A CA 1
ATOM 848 C C . GLY A 1 105 ? 24.519 -6.127 -16.265 1.00 93.31 105 GLY A C 1
ATOM 849 O O . GLY A 1 105 ? 25.590 -5.756 -15.786 1.00 93.31 105 GLY A O 1
ATOM 850 N N . ILE A 1 106 ? 23.355 -5.769 -15.715 1.00 93.69 106 ILE A N 1
ATOM 851 C CA . ILE A 1 106 ? 23.229 -4.888 -14.548 1.00 93.69 106 ILE A CA 1
ATOM 852 C C . ILE A 1 106 ? 22.751 -5.692 -13.336 1.00 93.69 106 ILE A C 1
ATOM 854 O O . ILE A 1 106 ? 21.602 -6.119 -13.253 1.00 93.69 106 ILE A O 1
ATOM 858 N N . ASN A 1 107 ? 23.615 -5.841 -12.331 1.00 94.81 107 ASN A N 1
ATOM 859 C CA . ASN A 1 107 ? 23.254 -6.522 -11.090 1.00 94.81 107 ASN A CA 1
ATOM 860 C C . ASN A 1 107 ? 22.673 -5.545 -10.048 1.00 94.81 107 ASN A C 1
ATOM 862 O O . ASN A 1 107 ? 23.414 -4.847 -9.354 1.00 94.81 107 ASN A O 1
ATOM 866 N N . LEU A 1 108 ? 21.343 -5.528 -9.907 1.00 93.94 108 LEU A N 1
ATOM 867 C CA . LEU A 1 108 ? 20.637 -4.698 -8.919 1.00 93.94 108 LEU A CA 1
ATOM 868 C C . LEU A 1 108 ? 20.753 -5.212 -7.471 1.00 93.94 108 LEU A C 1
ATOM 870 O O . LEU A 1 108 ? 20.460 -4.461 -6.535 1.00 93.94 108 LEU A O 1
ATOM 874 N N . LEU A 1 109 ? 21.199 -6.454 -7.254 1.00 93.56 109 LEU A N 1
ATOM 875 C CA . LEU A 1 109 ? 21.404 -7.002 -5.907 1.00 93.56 109 LEU A CA 1
ATOM 876 C C . LEU A 1 109 ? 22.606 -6.357 -5.211 1.00 93.56 109 LEU A C 1
ATOM 878 O O . LEU A 1 109 ? 22.605 -6.233 -3.989 1.00 93.56 109 LEU A O 1
ATOM 882 N N . ILE A 1 110 ? 23.593 -5.887 -5.978 1.00 94.31 110 ILE A N 1
ATOM 883 C CA . ILE A 1 110 ? 24.743 -5.161 -5.437 1.00 94.31 110 ILE A CA 1
ATOM 884 C C . ILE A 1 110 ? 24.296 -3.740 -5.064 1.00 94.31 110 ILE A C 1
ATOM 886 O O . ILE A 1 110 ? 23.845 -2.997 -5.943 1.00 94.31 110 ILE A O 1
ATOM 890 N N . PRO A 1 111 ? 24.397 -3.332 -3.786 1.00 92.56 111 PRO A N 1
ATOM 891 C CA . PRO A 1 111 ? 23.971 -2.011 -3.355 1.00 92.56 111 PRO A CA 1
ATOM 892 C C . PRO A 1 111 ? 24.842 -0.909 -3.966 1.00 92.56 111 PRO A C 1
ATOM 894 O O . PRO A 1 111 ? 26.055 -0.883 -3.786 1.00 92.56 111 PRO A O 1
ATOM 897 N N . LYS A 1 112 ? 24.194 0.019 -4.677 1.00 94.19 112 LYS A N 1
ATOM 898 C CA . LYS A 1 112 ? 24.782 1.244 -5.238 1.00 94.19 112 LYS A CA 1
ATOM 899 C C . LYS A 1 112 ? 23.957 2.455 -4.798 1.00 94.19 112 LYS A C 1
ATOM 901 O O . LYS A 1 112 ? 22.734 2.339 -4.681 1.00 94.19 112 LYS A O 1
ATOM 906 N N . PHE A 1 113 ? 24.625 3.588 -4.576 1.00 95.62 113 PHE A N 1
ATOM 907 C CA . PHE A 1 113 ? 24.047 4.857 -4.089 1.00 95.62 113 PHE A CA 1
ATOM 908 C C . PHE A 1 113 ? 24.563 6.083 -4.874 1.00 95.62 113 PHE A C 1
ATOM 910 O O . PHE A 1 113 ? 24.420 7.218 -4.440 1.00 95.62 113 PHE A O 1
ATOM 917 N N . ASP A 1 114 ? 25.174 5.837 -6.028 1.00 95.19 114 ASP A N 1
ATOM 918 C CA . ASP A 1 114 ? 25.869 6.789 -6.905 1.00 95.19 114 ASP A CA 1
ATOM 919 C C . ASP A 1 114 ? 24.935 7.614 -7.809 1.00 95.19 114 ASP A C 1
ATOM 921 O O . ASP A 1 114 ? 25.309 8.686 -8.275 1.00 95.19 114 ASP A O 1
ATOM 925 N N . THR A 1 115 ? 23.715 7.136 -8.068 1.00 95.81 115 THR A N 1
ATOM 926 C CA . THR A 1 115 ? 22.747 7.798 -8.955 1.00 95.81 115 THR A CA 1
ATOM 927 C C . THR A 1 115 ? 21.365 7.910 -8.319 1.00 95.81 115 THR A C 1
ATOM 929 O O . THR A 1 115 ? 20.984 7.123 -7.450 1.00 95.81 115 THR A O 1
ATOM 932 N N . THR A 1 116 ? 20.555 8.855 -8.805 1.00 94.75 116 THR A N 1
ATOM 933 C CA . THR A 1 116 ? 19.145 9.008 -8.399 1.00 94.75 116 THR A CA 1
ATOM 934 C C . THR A 1 116 ? 18.312 7.758 -8.696 1.00 94.75 116 THR A C 1
ATOM 936 O O . THR A 1 116 ? 17.421 7.408 -7.917 1.00 94.75 116 THR A O 1
ATOM 939 N N . PHE A 1 117 ? 18.628 7.058 -9.790 1.00 95.06 117 PHE A N 1
ATOM 940 C CA . PHE A 1 117 ? 18.051 5.759 -10.122 1.00 95.06 117 PHE A CA 1
ATOM 941 C C . PHE A 1 117 ? 18.389 4.723 -9.047 1.00 95.06 117 PHE A C 1
ATOM 943 O O . PHE A 1 117 ? 17.478 4.152 -8.448 1.00 95.06 117 PHE A O 1
ATOM 950 N N . ASN A 1 118 ? 19.676 4.540 -8.735 1.00 96.00 118 ASN A N 1
ATOM 951 C CA . ASN A 1 118 ? 20.111 3.550 -7.753 1.00 96.00 118 ASN A CA 1
ATOM 952 C C . ASN A 1 118 ? 19.560 3.851 -6.353 1.00 96.00 118 ASN A C 1
ATOM 954 O O . ASN A 1 118 ? 19.058 2.941 -5.697 1.00 96.00 118 ASN A O 1
ATOM 958 N N . LEU A 1 119 ? 19.526 5.120 -5.934 1.00 96.94 119 LEU A N 1
ATOM 959 C CA . LEU A 1 119 ? 18.869 5.536 -4.689 1.00 96.94 119 LEU A CA 1
ATOM 960 C C . LEU A 1 119 ? 17.387 5.144 -4.660 1.00 96.94 119 LEU A C 1
ATOM 962 O O . LEU A 1 119 ? 16.914 4.567 -3.682 1.00 96.94 119 LEU A O 1
ATOM 966 N N . SER A 1 120 ? 16.657 5.398 -5.746 1.00 96.88 120 SER A N 1
ATOM 967 C CA . SER A 1 120 ? 15.234 5.055 -5.840 1.00 96.88 120 SER A CA 1
ATOM 968 C C . SER A 1 120 ? 15.006 3.542 -5.818 1.00 96.88 120 SER A C 1
ATOM 970 O O . SER A 1 120 ? 14.047 3.082 -5.197 1.00 96.88 120 SER A O 1
ATOM 972 N N . VAL A 1 121 ? 15.900 2.751 -6.422 1.00 97.19 121 VAL A N 1
ATOM 973 C CA . VAL A 1 121 ? 15.889 1.284 -6.303 1.00 97.19 121 VAL A CA 1
ATOM 974 C C . VAL A 1 121 ? 16.036 0.865 -4.838 1.00 97.19 121 VAL A C 1
ATOM 976 O O . VAL A 1 121 ? 15.248 0.044 -4.373 1.00 97.19 121 VAL A O 1
ATOM 979 N N . ARG A 1 122 ? 16.962 1.469 -4.075 1.00 97.44 122 ARG A N 1
ATOM 980 C CA . ARG A 1 122 ? 17.141 1.152 -2.644 1.00 97.44 122 ARG A CA 1
ATOM 981 C C . ARG A 1 122 ? 15.930 1.523 -1.799 1.00 97.44 122 ARG A C 1
ATOM 983 O O . ARG A 1 122 ? 15.555 0.739 -0.933 1.00 97.44 122 ARG A O 1
ATOM 990 N N . VAL A 1 123 ? 15.276 2.650 -2.081 1.00 98.25 123 VAL A N 1
ATOM 991 C CA . VAL A 1 123 ? 14.001 3.011 -1.436 1.00 98.25 123 VAL A CA 1
ATOM 992 C C . VAL A 1 123 ? 12.953 1.914 -1.662 1.00 98.25 123 VAL A C 1
ATOM 994 O O . VAL A 1 123 ? 12.311 1.472 -0.709 1.00 98.25 123 VAL A O 1
ATOM 997 N N . GLY A 1 124 ? 12.832 1.415 -2.898 1.00 97.81 124 GLY A N 1
ATOM 998 C CA . GLY A 1 124 ? 11.955 0.288 -3.226 1.00 97.81 124 GLY A CA 1
ATOM 999 C C . GLY A 1 124 ? 12.341 -1.005 -2.499 1.00 97.81 124 GLY A C 1
ATOM 1000 O O . GLY A 1 124 ? 11.472 -1.683 -1.956 1.00 97.81 124 GLY A O 1
ATOM 1001 N N . SER A 1 125 ? 13.639 -1.323 -2.410 1.00 97.69 125 SER A N 1
ATOM 1002 C CA . SER A 1 125 ? 14.127 -2.491 -1.660 1.00 97.69 125 SER A CA 1
ATOM 1003 C C . SER A 1 125 ? 13.768 -2.412 -0.174 1.00 97.69 125 SER A C 1
ATOM 1005 O O . SER A 1 125 ? 13.272 -3.384 0.388 1.00 97.69 125 SER A O 1
ATOM 1007 N N . VAL A 1 126 ? 13.967 -1.254 0.464 1.00 98.00 126 VAL A N 1
ATOM 1008 C CA . VAL A 1 126 ? 13.602 -1.042 1.874 1.00 98.00 126 VAL A CA 1
ATOM 1009 C C . VAL A 1 126 ? 12.093 -1.205 2.070 1.00 98.00 126 VAL A C 1
ATOM 1011 O O . VAL A 1 126 ? 11.667 -1.904 2.991 1.00 98.00 126 VAL A O 1
ATOM 1014 N N . ALA A 1 127 ? 11.277 -0.632 1.179 1.00 98.19 127 ALA A N 1
ATOM 1015 C CA . ALA A 1 127 ? 9.825 -0.799 1.217 1.00 98.19 127 ALA A CA 1
ATOM 1016 C C . ALA A 1 127 ? 9.413 -2.275 1.115 1.00 98.19 127 ALA A C 1
ATOM 1018 O O . ALA A 1 127 ? 8.567 -2.738 1.882 1.00 98.19 127 ALA A O 1
ATOM 1019 N N . PHE A 1 128 ? 10.042 -3.018 0.202 1.00 97.88 128 PHE A N 1
ATOM 1020 C CA . PHE A 1 128 ? 9.806 -4.445 0.021 1.00 97.88 128 PHE A CA 1
ATOM 1021 C C . PHE A 1 128 ? 10.149 -5.247 1.281 1.00 97.88 128 PHE A C 1
ATOM 1023 O O . PHE A 1 128 ? 9.345 -6.075 1.701 1.00 97.88 128 PHE A O 1
ATOM 1030 N N . PHE A 1 129 ? 11.283 -4.981 1.937 1.00 97.44 129 PHE A N 1
ATOM 1031 C CA . PHE A 1 129 ? 11.651 -5.689 3.169 1.00 97.44 129 PHE A CA 1
ATOM 1032 C C . PHE A 1 129 ? 10.737 -5.355 4.352 1.00 97.44 129 PHE A C 1
ATOM 1034 O O . PHE A 1 129 ? 10.385 -6.257 5.120 1.00 97.44 129 PHE A O 1
ATOM 1041 N N . PHE A 1 130 ? 10.283 -4.104 4.484 1.00 97.62 130 PHE A N 1
ATOM 1042 C CA . PHE A 1 130 ? 9.237 -3.776 5.455 1.00 97.62 130 PHE A CA 1
ATOM 1043 C C . PHE A 1 130 ? 7.951 -4.546 5.158 1.00 97.62 130 PHE A C 1
ATOM 1045 O O . PHE A 1 130 ? 7.373 -5.149 6.063 1.00 97.62 130 PHE A O 1
ATOM 1052 N N . PHE A 1 131 ? 7.524 -4.578 3.896 1.00 97.38 131 PHE A N 1
ATOM 1053 C CA . PHE A 1 131 ? 6.320 -5.298 3.499 1.00 97.38 131 PHE A CA 1
ATOM 1054 C C . PHE A 1 131 ? 6.434 -6.801 3.750 1.00 97.38 131 PHE A C 1
ATOM 1056 O O . PHE A 1 131 ? 5.536 -7.378 4.359 1.00 97.38 131 PHE A O 1
ATOM 1063 N N . LEU A 1 132 ? 7.565 -7.412 3.397 1.00 97.75 132 LEU A N 1
ATOM 1064 C CA . LEU A 1 132 ? 7.858 -8.816 3.669 1.00 97.75 132 LEU A CA 1
ATOM 1065 C C . LEU A 1 132 ? 7.819 -9.112 5.173 1.00 97.75 132 LEU A C 1
ATOM 1067 O O . LEU A 1 132 ? 7.194 -10.081 5.591 1.00 97.75 132 LEU A O 1
ATOM 1071 N N . THR A 1 133 ? 8.417 -8.258 6.004 1.00 97.38 133 THR A N 1
ATOM 1072 C CA . THR A 1 133 ? 8.405 -8.423 7.467 1.00 97.38 133 THR A CA 1
ATOM 1073 C C . THR A 1 133 ? 6.981 -8.375 8.025 1.00 97.38 133 THR A C 1
ATOM 1075 O O . THR A 1 133 ? 6.584 -9.211 8.842 1.00 97.38 133 THR A O 1
ATOM 1078 N N . ILE A 1 134 ? 6.169 -7.422 7.565 1.00 97.31 134 ILE A N 1
ATOM 1079 C CA . ILE A 1 134 ? 4.770 -7.301 7.993 1.00 97.31 134 ILE A CA 1
ATOM 1080 C C . ILE A 1 134 ? 3.941 -8.480 7.495 1.00 97.31 134 ILE A C 1
ATOM 1082 O O . ILE A 1 134 ? 3.104 -8.994 8.239 1.00 97.31 134 ILE A O 1
ATOM 1086 N N . TRP A 1 135 ? 4.191 -8.943 6.274 1.00 98.00 135 TRP A N 1
ATOM 1087 C CA . TRP A 1 135 ? 3.531 -10.112 5.716 1.00 98.00 135 TRP A CA 1
ATOM 1088 C C . TRP A 1 135 ? 3.872 -11.371 6.515 1.00 98.00 135 TRP A C 1
ATOM 1090 O O . TRP A 1 135 ? 2.963 -12.048 6.982 1.00 98.00 135 TRP A O 1
ATOM 1100 N N . LEU A 1 136 ? 5.151 -11.640 6.793 1.00 97.94 136 LEU A N 1
ATOM 1101 C CA . LEU A 1 136 ? 5.578 -12.784 7.608 1.00 97.94 136 LEU A CA 1
ATOM 1102 C C . LEU A 1 136 ? 4.919 -12.761 8.993 1.00 97.94 136 LEU A C 1
ATOM 1104 O O . LEU A 1 136 ? 4.375 -13.764 9.459 1.00 97.94 136 LEU A O 1
ATOM 1108 N N . THR A 1 137 ? 4.907 -11.596 9.638 1.00 97.56 137 THR A N 1
ATOM 1109 C CA . THR A 1 137 ? 4.342 -11.433 10.985 1.00 97.56 137 THR A CA 1
ATOM 1110 C C . THR A 1 137 ? 2.812 -11.486 11.015 1.00 97.56 137 THR A C 1
ATOM 1112 O O . THR A 1 137 ? 2.241 -11.926 12.013 1.00 97.56 137 THR A O 1
ATOM 1115 N N . SER A 1 138 ? 2.131 -11.077 9.940 1.00 96.25 138 SER A N 1
ATOM 1116 C CA . SER A 1 138 ? 0.663 -10.982 9.889 1.00 96.25 138 SER A CA 1
ATOM 1117 C C . SER A 1 138 ? -0.018 -12.174 9.211 1.00 96.25 138 SER A C 1
ATOM 1119 O O . SER A 1 138 ? -1.124 -12.530 9.608 1.00 96.25 138 SER A O 1
ATOM 1121 N N . ALA A 1 139 ? 0.614 -12.793 8.215 1.00 96.12 139 ALA A N 1
ATOM 1122 C CA . ALA A 1 139 ? 0.073 -13.927 7.470 1.00 96.12 139 ALA A CA 1
ATOM 1123 C C . ALA A 1 139 ? 0.516 -15.274 8.059 1.00 96.12 139 ALA A C 1
ATOM 1125 O O . ALA A 1 139 ? -0.304 -16.179 8.175 1.00 96.12 139 ALA A O 1
ATOM 1126 N N . LEU A 1 140 ? 1.787 -15.405 8.461 1.00 96.25 140 LEU A N 1
ATOM 1127 C CA . LEU A 1 140 ? 2.348 -16.691 8.901 1.00 96.25 140 LEU A CA 1
ATOM 1128 C C . LEU A 1 140 ? 2.472 -16.801 10.423 1.00 96.25 140 LEU A C 1
ATOM 1130 O O . LEU A 1 140 ? 2.116 -17.817 11.015 1.00 96.25 140 LEU A O 1
ATOM 1134 N N . LEU A 1 141 ? 2.971 -15.751 11.077 1.00 96.69 141 LEU A N 1
ATOM 1135 C CA . LEU A 1 141 ? 3.318 -15.791 12.502 1.00 96.69 141 LEU A CA 1
ATOM 1136 C C . LEU A 1 141 ? 2.265 -15.150 13.409 1.00 96.69 141 LEU A C 1
ATOM 1138 O O . LEU A 1 141 ? 2.476 -15.060 14.618 1.00 96.69 141 LEU A O 1
ATOM 1142 N N . ARG A 1 142 ? 1.110 -14.737 12.873 1.00 95.00 142 ARG A N 1
ATOM 1143 C CA . ARG A 1 142 ? 0.106 -13.988 13.643 1.00 95.00 142 ARG A CA 1
ATOM 1144 C C . ARG A 1 142 ? -0.355 -14.718 14.901 1.00 95.00 142 ARG A C 1
ATOM 1146 O O . ARG A 1 142 ? -0.515 -14.070 15.933 1.00 95.00 142 ARG A O 1
ATOM 1153 N N . ASN A 1 143 ? -0.536 -16.036 14.828 1.00 94.56 143 ASN A N 1
ATOM 1154 C CA . ASN A 1 143 ? -0.980 -16.864 15.958 1.00 94.56 143 ASN A CA 1
ATOM 1155 C C . ASN A 1 143 ? 0.135 -17.136 16.982 1.00 94.56 143 ASN A C 1
ATOM 1157 O O . ASN A 1 143 ? -0.147 -17.607 18.076 1.00 94.56 143 ASN A O 1
ATOM 1161 N N . ARG A 1 144 ? 1.392 -16.831 16.638 1.00 95.31 144 ARG A N 1
ATOM 1162 C CA . ARG A 1 144 ? 2.568 -16.986 17.508 1.00 95.31 144 ARG A CA 1
ATOM 1163 C C . ARG A 1 144 ? 2.993 -15.671 18.169 1.00 95.31 144 ARG A C 1
ATOM 1165 O O . ARG A 1 144 ? 3.889 -15.672 19.004 1.00 95.31 144 ARG A O 1
ATOM 1172 N N . LEU A 1 145 ? 2.376 -14.550 17.793 1.00 94.56 145 LEU A N 1
ATOM 1173 C CA . LEU A 1 145 ? 2.707 -13.220 18.298 1.00 94.56 145 LEU A CA 1
ATOM 1174 C C . LEU A 1 145 ? 1.621 -12.699 19.239 1.00 94.56 145 LEU A C 1
ATOM 1176 O O . LEU A 1 145 ? 0.433 -12.665 18.902 1.00 94.56 145 LEU A O 1
ATOM 1180 N N . GLY A 1 146 ? 2.050 -12.200 20.399 1.00 96.50 146 GLY A N 1
ATOM 1181 C CA . GLY A 1 146 ? 1.183 -11.438 21.291 1.00 96.50 146 GLY A CA 1
ATOM 1182 C C . GLY A 1 146 ? 0.629 -10.192 20.591 1.00 96.50 146 GLY A C 1
ATOM 1183 O O . GLY A 1 146 ? 1.313 -9.554 19.788 1.00 96.50 146 GLY A O 1
ATOM 1184 N N . PHE A 1 147 ? -0.611 -9.814 20.917 1.00 93.56 147 PHE A N 1
ATOM 1185 C CA . PHE A 1 147 ? -1.320 -8.721 20.238 1.00 93.56 147 PHE A CA 1
ATOM 1186 C C . PHE A 1 147 ? -0.532 -7.404 20.217 1.00 93.56 147 PHE A C 1
ATOM 1188 O O . PHE A 1 147 ? -0.482 -6.745 19.183 1.00 93.56 147 PHE A O 1
ATOM 1195 N N . ARG A 1 148 ? 0.112 -7.029 21.333 1.00 94.31 148 ARG A N 1
ATOM 1196 C CA . ARG A 1 148 ? 0.889 -5.781 21.434 1.00 94.31 148 ARG A CA 1
ATOM 1197 C C . ARG A 1 148 ? 2.093 -5.778 20.490 1.00 94.31 148 ARG A C 1
ATOM 1199 O O . ARG A 1 148 ? 2.254 -4.825 19.736 1.00 94.31 148 ARG A O 1
ATOM 1206 N N . ALA A 1 149 ? 2.881 -6.854 20.495 1.00 95.31 149 ALA A N 1
ATOM 1207 C CA . ALA A 1 149 ? 4.053 -6.994 19.632 1.00 95.31 149 ALA A CA 1
ATOM 1208 C C . ALA A 1 149 ? 3.657 -6.986 18.150 1.00 95.31 149 ALA A C 1
ATOM 1210 O O . ALA A 1 149 ? 4.187 -6.192 17.375 1.00 95.31 149 ALA A O 1
ATOM 1211 N N . TRP A 1 150 ? 2.656 -7.793 17.772 1.00 97.62 150 TRP A N 1
ATOM 1212 C CA . TRP A 1 150 ? 2.122 -7.788 16.409 1.00 97.62 150 TRP A CA 1
ATOM 1213 C C . TRP A 1 150 ? 1.639 -6.395 15.999 1.00 97.62 150 TRP A C 1
ATOM 1215 O O . TRP A 1 150 ? 1.967 -5.929 14.914 1.00 97.62 150 TRP A O 1
ATOM 1225 N N . LYS A 1 151 ? 0.900 -5.700 16.870 1.00 94.69 151 LYS A N 1
ATOM 1226 C CA . LYS A 1 151 ? 0.365 -4.370 16.573 1.00 94.69 151 LYS A CA 1
ATOM 1227 C C . LYS A 1 151 ? 1.484 -3.358 16.318 1.00 94.69 151 LYS A C 1
ATOM 1229 O O . LYS A 1 151 ? 1.389 -2.619 15.346 1.00 94.69 151 LYS A O 1
ATOM 1234 N N . ILE A 1 152 ? 2.535 -3.340 17.144 1.00 94.81 152 ILE A N 1
ATOM 1235 C CA . ILE A 1 152 ? 3.706 -2.460 16.961 1.00 94.81 152 ILE A CA 1
ATOM 1236 C C . ILE A 1 152 ? 4.387 -2.735 15.617 1.00 94.81 152 ILE A C 1
ATOM 1238 O O . ILE A 1 152 ? 4.616 -1.803 14.850 1.00 94.81 152 ILE A O 1
ATOM 1242 N N . LEU A 1 153 ? 4.648 -4.005 15.299 1.00 95.94 153 LEU A N 1
ATOM 1243 C CA . LEU A 1 153 ? 5.257 -4.386 14.021 1.00 95.94 153 LEU A CA 1
ATOM 1244 C C . LEU A 1 153 ? 4.366 -3.997 12.839 1.00 95.94 153 LEU A C 1
ATOM 1246 O O . LEU A 1 153 ? 4.828 -3.410 11.866 1.00 95.94 153 LEU A O 1
ATOM 1250 N N . HIS A 1 154 ? 3.065 -4.252 12.945 1.00 96.31 154 HIS A N 1
ATOM 1251 C CA . HIS A 1 154 ? 2.104 -3.920 11.905 1.00 96.31 154 HIS A CA 1
ATOM 1252 C C . HIS A 1 154 ? 1.970 -2.402 11.703 1.00 96.31 154 HIS A C 1
ATOM 1254 O O . HIS A 1 154 ? 1.727 -1.962 10.583 1.00 96.31 154 HIS A O 1
ATOM 1260 N N . PHE A 1 155 ? 2.191 -1.571 12.728 1.00 94.62 155 PHE A N 1
ATOM 1261 C CA . PHE A 1 155 ? 2.245 -0.111 12.575 1.00 94.62 155 PHE A CA 1
ATOM 1262 C C . PHE A 1 155 ? 3.396 0.369 11.681 1.00 94.62 155 PHE A C 1
ATOM 1264 O O . PHE A 1 155 ? 3.290 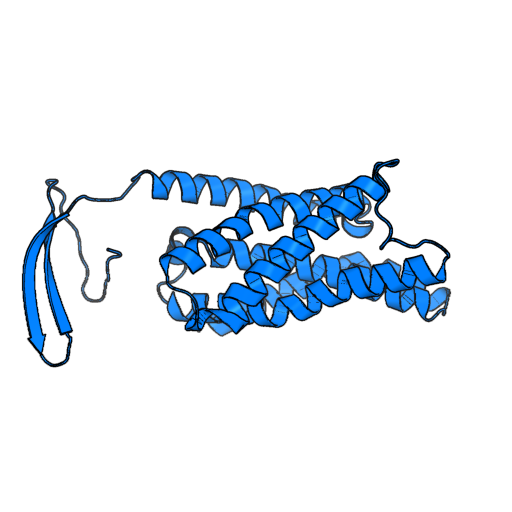1.454 11.116 1.00 94.62 155 PHE A O 1
ATOM 1271 N N . MET A 1 156 ? 4.447 -0.428 11.474 1.00 93.88 156 MET A N 1
ATOM 1272 C CA . MET A 1 156 ? 5.500 -0.079 10.511 1.00 93.88 156 MET A CA 1
ATOM 1273 C C . MET A 1 156 ? 4.974 -0.031 9.067 1.00 93.88 156 MET A C 1
ATOM 1275 O O . MET A 1 156 ? 5.611 0.561 8.200 1.00 93.88 156 MET A O 1
ATOM 1279 N N . SER A 1 157 ? 3.774 -0.569 8.802 1.00 95.31 157 SER A N 1
ATOM 1280 C CA . SER A 1 157 ? 3.128 -0.518 7.479 1.00 95.31 157 SER A CA 1
ATOM 1281 C C . SER A 1 157 ? 2.902 0.905 6.981 1.00 95.31 157 SER A C 1
ATOM 1283 O O . SER A 1 157 ? 2.907 1.138 5.774 1.00 95.31 157 SER A O 1
ATOM 1285 N N . TYR A 1 158 ? 2.782 1.870 7.897 1.00 94.75 158 TYR A N 1
ATOM 1286 C CA . TYR A 1 158 ? 2.623 3.286 7.572 1.00 94.75 158 TYR A CA 1
ATOM 1287 C C . TYR A 1 158 ? 3.855 3.876 6.873 1.00 94.75 158 TYR A C 1
ATOM 1289 O O . TYR A 1 158 ? 3.717 4.875 6.175 1.00 94.75 158 TYR A O 1
ATOM 1297 N N . LEU A 1 159 ? 5.035 3.259 7.009 1.00 96.69 159 LEU A N 1
ATOM 1298 C CA . LEU A 1 159 ? 6.250 3.677 6.303 1.00 96.69 159 LEU A CA 1
ATOM 1299 C C . LEU A 1 159 ? 6.320 3.126 4.876 1.00 96.69 159 LEU A C 1
ATOM 1301 O O . LEU A 1 159 ? 6.959 3.728 4.017 1.00 96.69 159 LEU A O 1
ATOM 1305 N N . ILE A 1 160 ? 5.648 2.006 4.599 1.00 97.88 160 ILE A N 1
ATOM 1306 C CA . ILE A 1 160 ? 5.758 1.311 3.311 1.00 97.88 160 ILE A CA 1
ATOM 1307 C C . ILE A 1 160 ? 5.194 2.174 2.187 1.00 97.88 160 ILE A C 1
ATOM 1309 O O . ILE A 1 160 ? 5.864 2.369 1.176 1.00 97.88 160 ILE A O 1
ATOM 1313 N N . PHE A 1 161 ? 3.986 2.715 2.365 1.00 97.75 161 PHE A N 1
ATOM 1314 C CA . PHE A 1 161 ? 3.337 3.489 1.311 1.00 97.75 161 PHE A CA 1
ATOM 1315 C C . PHE A 1 161 ? 4.145 4.740 0.909 1.00 97.75 161 PHE A C 1
ATOM 1317 O O . PHE A 1 161 ? 4.383 4.893 -0.286 1.00 97.75 161 PHE A O 1
ATOM 1324 N N . PRO A 1 162 ? 4.657 5.587 1.829 1.00 98.25 162 PRO A N 1
ATOM 1325 C CA . PRO A 1 162 ? 5.556 6.687 1.470 1.00 98.25 162 PRO A CA 1
ATOM 1326 C C . PRO A 1 162 ? 6.788 6.249 0.671 1.00 98.25 162 PRO A C 1
ATOM 1328 O O . PRO A 1 162 ? 7.132 6.888 -0.324 1.00 98.25 162 PRO A O 1
ATOM 1331 N N . LEU A 1 163 ? 7.432 5.143 1.061 1.00 98.56 163 LEU A N 1
ATOM 1332 C CA . LEU A 1 163 ? 8.600 4.623 0.350 1.00 98.56 163 LEU A CA 1
ATOM 1333 C C . LEU A 1 163 ? 8.229 4.159 -1.068 1.00 98.56 163 LEU A C 1
ATOM 1335 O O . LEU A 1 163 ? 8.887 4.547 -2.031 1.00 98.56 163 LEU A O 1
ATOM 1339 N N . VAL A 1 164 ? 7.144 3.391 -1.216 1.00 98.12 164 VAL A N 1
ATOM 1340 C CA . VAL A 1 164 ? 6.633 2.945 -2.525 1.00 98.12 164 VAL A CA 1
ATOM 1341 C C . VAL A 1 164 ? 6.214 4.132 -3.388 1.00 98.12 164 VAL A C 1
ATOM 1343 O O . VAL A 1 164 ? 6.527 4.167 -4.576 1.00 98.12 164 VAL A O 1
ATOM 1346 N N . PHE A 1 165 ? 5.551 5.126 -2.801 1.00 98.38 165 PHE A N 1
ATOM 1347 C CA . PHE A 1 165 ? 5.100 6.328 -3.488 1.00 98.38 165 PHE A CA 1
ATOM 1348 C C . PHE A 1 165 ? 6.276 7.114 -4.079 1.00 98.38 165 PHE A C 1
ATOM 1350 O O . PHE A 1 165 ? 6.254 7.441 -5.267 1.00 98.38 165 PHE A O 1
ATOM 1357 N N . ILE A 1 166 ? 7.324 7.355 -3.280 1.00 98.25 166 ILE A N 1
ATOM 1358 C CA . ILE A 1 166 ? 8.552 8.034 -3.717 1.00 98.25 166 ILE A CA 1
ATOM 1359 C C . ILE A 1 166 ? 9.278 7.208 -4.781 1.00 98.25 166 ILE A C 1
ATOM 1361 O O . ILE A 1 166 ? 9.661 7.751 -5.816 1.00 98.25 166 ILE A O 1
ATOM 1365 N N . HIS A 1 167 ? 9.436 5.901 -4.561 1.00 97.69 167 HIS A N 1
ATOM 1366 C CA . HIS A 1 167 ? 10.042 4.984 -5.525 1.00 97.69 167 HIS A CA 1
ATOM 1367 C C . HIS A 1 167 ? 9.328 5.047 -6.888 1.00 97.69 167 HIS A C 1
ATOM 1369 O O . HIS A 1 167 ? 9.957 5.327 -7.910 1.00 97.69 167 HIS A O 1
ATOM 1375 N N . GLY A 1 168 ? 8.001 4.885 -6.892 1.00 97.50 168 GLY A N 1
ATOM 1376 C CA . GLY A 1 168 ? 7.174 4.945 -8.096 1.00 97.50 168 GLY A CA 1
ATOM 1377 C C . GLY A 1 168 ? 7.243 6.300 -8.802 1.00 97.50 168 GLY A C 1
ATOM 1378 O O . GLY A 1 168 ? 7.403 6.342 -10.019 1.0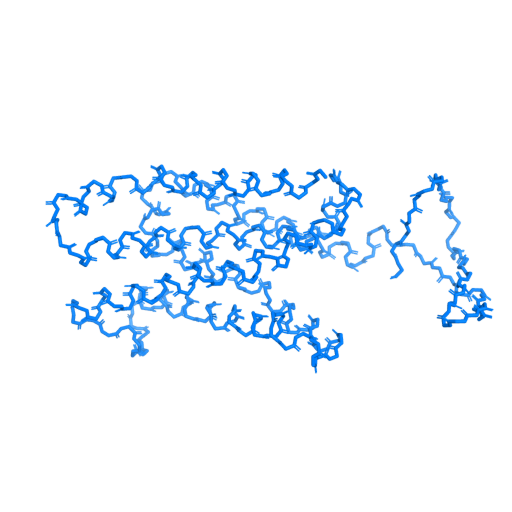0 97.50 168 GLY A O 1
ATOM 1379 N N . LEU A 1 169 ? 7.214 7.411 -8.057 1.00 97.38 169 LEU A N 1
ATOM 1380 C CA . LEU A 1 169 ? 7.342 8.755 -8.633 1.00 97.38 169 LEU A CA 1
ATOM 1381 C C . LEU A 1 169 ? 8.701 9.006 -9.293 1.00 97.38 169 LEU A C 1
ATOM 1383 O O . LEU A 1 169 ? 8.774 9.731 -10.283 1.00 97.38 169 LEU A O 1
ATOM 1387 N N . LYS A 1 170 ? 9.789 8.462 -8.739 1.00 97.06 170 LYS A N 1
ATOM 1388 C CA . LYS A 1 170 ? 11.144 8.742 -9.231 1.00 97.06 170 LYS A CA 1
ATOM 1389 C C . LYS A 1 170 ? 11.507 7.916 -10.460 1.00 97.06 170 LYS A C 1
ATOM 1391 O O . LYS A 1 170 ? 12.116 8.459 -11.386 1.00 97.06 170 LYS A O 1
ATOM 1396 N N . ILE A 1 171 ? 11.132 6.637 -10.498 1.00 95.69 171 ILE A N 1
ATOM 1397 C CA . ILE A 1 171 ? 11.593 5.717 -11.555 1.00 95.69 171 ILE A CA 1
ATOM 1398 C C . ILE A 1 171 ? 10.478 4.973 -12.298 1.00 95.69 171 ILE A C 1
ATOM 1400 O O . ILE A 1 171 ? 10.761 4.300 -13.285 1.00 95.69 171 ILE A O 1
ATOM 1404 N N . GLY A 1 172 ? 9.216 5.099 -11.883 1.00 95.12 172 GLY A N 1
ATOM 1405 C CA . GLY A 1 172 ? 8.097 4.444 -12.556 1.00 95.12 172 GLY A CA 1
ATOM 1406 C C . GLY A 1 172 ? 7.783 5.093 -13.902 1.00 95.12 172 GLY A C 1
ATOM 1407 O O . GLY A 1 172 ? 7.226 6.187 -13.940 1.00 95.12 172 GLY A O 1
ATOM 1408 N N . PHE A 1 173 ? 8.085 4.403 -15.005 1.00 94.00 173 PHE A N 1
ATOM 1409 C CA . PHE A 1 173 ? 7.836 4.903 -16.363 1.00 94.00 173 PHE A CA 1
ATOM 1410 C C . PHE A 1 173 ? 6.372 5.327 -16.564 1.00 94.00 173 PHE A C 1
ATOM 1412 O O . PHE A 1 173 ? 6.094 6.487 -16.860 1.00 94.00 173 PHE A O 1
ATOM 1419 N N . THR A 1 174 ? 5.422 4.421 -16.311 1.00 96.12 174 THR A N 1
ATOM 1420 C CA . THR A 1 174 ? 3.986 4.699 -16.480 1.00 96.12 174 THR A CA 1
ATOM 1421 C C . THR A 1 174 ? 3.512 5.842 -15.585 1.00 96.12 174 THR A C 1
ATOM 1423 O O . THR A 1 174 ? 2.713 6.669 -16.014 1.00 96.12 174 THR A O 1
ATOM 1426 N N . ILE A 1 175 ? 4.035 5.933 -14.358 1.00 97.06 175 ILE A N 1
ATOM 1427 C CA . ILE A 1 175 ? 3.688 6.999 -13.410 1.00 97.06 175 ILE A CA 1
ATOM 1428 C C . ILE A 1 175 ? 4.209 8.355 -13.890 1.00 97.06 175 ILE A C 1
ATOM 1430 O O . ILE A 1 175 ? 3.548 9.353 -13.646 1.00 97.06 175 ILE A O 1
ATOM 1434 N N . ARG A 1 176 ? 5.373 8.421 -14.544 1.00 95.06 176 ARG A N 1
ATOM 1435 C CA . ARG A 1 176 ? 6.018 9.688 -14.927 1.00 95.06 176 ARG A CA 1
ATOM 1436 C C . ARG A 1 176 ? 5.602 10.219 -16.293 1.00 95.06 176 ARG A C 1
ATOM 1438 O O . ARG A 1 176 ? 5.640 11.428 -16.491 1.00 95.06 176 ARG A O 1
ATOM 1445 N N . TYR A 1 177 ? 5.261 9.332 -17.221 1.00 94.12 177 TYR A N 1
ATOM 1446 C CA . TYR A 1 177 ? 5.097 9.682 -18.634 1.00 94.12 177 TYR A CA 1
ATOM 1447 C C . TYR A 1 177 ? 3.676 9.463 -19.168 1.00 94.12 177 TYR A C 1
ATOM 1449 O O . TYR A 1 177 ? 3.438 9.631 -20.358 1.00 94.12 177 TYR A O 1
ATOM 1457 N N . THR A 1 178 ? 2.718 9.101 -18.310 1.00 95.81 178 THR A N 1
ATOM 1458 C CA . THR A 1 178 ? 1.303 8.950 -18.688 1.00 95.81 178 THR A CA 1
ATOM 1459 C C . THR A 1 178 ? 0.400 9.649 -17.676 1.00 95.81 178 THR A C 1
ATOM 1461 O O . THR A 1 178 ? 0.825 9.958 -16.565 1.00 95.81 178 THR A O 1
ATOM 1464 N N . ASN A 1 179 ? -0.889 9.798 -17.992 1.00 96.00 179 ASN A N 1
ATOM 1465 C CA . ASN A 1 179 ? -1.860 10.376 -17.054 1.00 96.00 179 ASN A CA 1
ATOM 1466 C C . ASN A 1 179 ? -2.105 9.513 -15.797 1.00 96.00 179 ASN A C 1
ATOM 1468 O O . ASN A 1 179 ? -2.822 9.944 -14.892 1.00 96.00 179 ASN A O 1
ATOM 1472 N N . PHE A 1 180 ? -1.477 8.335 -15.676 1.00 96.88 180 PHE A N 1
ATOM 1473 C CA . PHE A 1 180 ? -1.477 7.568 -14.431 1.00 96.88 180 PHE A CA 1
ATOM 1474 C C . PHE A 1 180 ? -0.853 8.346 -13.258 1.00 96.88 180 PHE A C 1
ATOM 1476 O O . PHE A 1 180 ? -1.162 8.045 -12.104 1.00 96.88 180 PHE A O 1
ATOM 1483 N N . THR A 1 181 ? -0.048 9.391 -13.514 1.00 97.62 181 THR A N 1
ATOM 1484 C CA . THR A 1 181 ? 0.421 10.315 -12.466 1.00 97.62 181 THR A CA 1
ATOM 1485 C C . THR A 1 181 ? -0.732 10.844 -11.615 1.00 97.62 181 THR A C 1
ATOM 1487 O O . THR A 1 181 ? -0.599 10.915 -10.399 1.00 97.62 181 THR A O 1
ATOM 1490 N N . ALA A 1 182 ? -1.882 11.169 -12.218 1.00 97.75 182 ALA A N 1
ATOM 1491 C CA . ALA A 1 182 ? -3.033 11.706 -11.492 1.00 97.75 182 ALA A CA 1
ATOM 1492 C C . ALA A 1 182 ? -3.603 10.692 -10.485 1.00 97.75 182 ALA A C 1
ATOM 1494 O O . ALA A 1 182 ? -3.896 11.046 -9.344 1.00 97.75 182 ALA A O 1
ATOM 1495 N N . ILE A 1 183 ? -3.691 9.417 -10.878 1.00 98.00 183 ILE A N 1
ATOM 1496 C CA . ILE A 1 183 ? -4.118 8.319 -9.996 1.00 98.00 183 ILE A CA 1
ATOM 1497 C C . ILE A 1 183 ? -3.097 8.119 -8.874 1.00 98.00 183 ILE A C 1
ATOM 1499 O O . ILE A 1 183 ? -3.469 7.977 -7.709 1.00 98.00 183 ILE A O 1
ATOM 1503 N N . TRP A 1 184 ? -1.807 8.157 -9.207 1.00 98.38 184 TRP A N 1
ATOM 1504 C CA . TRP A 1 184 ? -0.744 8.030 -8.217 1.00 98.38 184 TRP A CA 1
ATOM 1505 C C . TRP A 1 184 ? -0.802 9.165 -7.188 1.00 98.38 184 TRP A C 1
ATOM 1507 O O . TRP A 1 184 ? -0.812 8.907 -5.987 1.00 98.38 184 TRP A O 1
ATOM 1517 N N . LEU A 1 185 ? -0.938 10.418 -7.635 1.00 98.44 185 LEU A N 1
ATOM 1518 C CA . LEU A 1 185 ? -1.110 11.583 -6.763 1.00 98.44 185 LEU A CA 1
ATOM 1519 C C . LEU A 1 185 ? -2.378 11.482 -5.912 1.00 98.44 185 LEU A C 1
ATOM 1521 O O . LEU A 1 185 ? -2.324 11.789 -4.725 1.00 98.44 185 LEU A O 1
ATOM 1525 N N . PHE A 1 186 ? -3.490 10.992 -6.467 1.00 98.44 186 PHE A N 1
ATOM 1526 C CA . PHE A 1 186 ? -4.698 10.703 -5.695 1.00 98.44 186 PHE A CA 1
ATOM 1527 C C . PHE A 1 186 ? -4.418 9.713 -4.553 1.00 98.44 186 PHE A C 1
ATOM 1529 O O . PHE A 1 186 ? -4.836 9.964 -3.419 1.00 98.44 186 PHE A O 1
ATOM 1536 N N . TYR A 1 187 ? -3.656 8.639 -4.798 1.00 98.56 187 TYR A N 1
ATOM 1537 C CA . TYR A 1 187 ? -3.240 7.720 -3.734 1.00 98.56 187 TYR A CA 1
ATOM 1538 C C . TYR A 1 187 ? -2.410 8.433 -2.660 1.00 98.56 187 TYR A C 1
ATOM 1540 O O . TYR A 1 187 ? -2.667 8.254 -1.471 1.00 98.56 187 TYR A O 1
ATOM 1548 N N . GLY A 1 188 ? -1.454 9.275 -3.065 1.00 98.50 188 GLY A N 1
ATOM 1549 C CA . GLY A 1 188 ? -0.617 10.059 -2.152 1.00 98.50 188 GLY A CA 1
ATOM 1550 C C . GLY A 1 188 ? -1.410 11.040 -1.284 1.00 98.50 188 GLY A C 1
ATOM 1551 O O . GLY A 1 188 ? -1.259 11.063 -0.062 1.00 98.50 188 GLY A O 1
ATOM 1552 N N . ILE A 1 189 ? -2.297 11.818 -1.904 1.00 98.56 189 ILE A N 1
ATOM 1553 C CA . ILE A 1 189 ? -3.131 12.820 -1.230 1.00 98.56 189 ILE A CA 1
ATOM 1554 C C . ILE A 1 189 ? -4.080 12.142 -0.243 1.00 98.56 189 ILE A C 1
ATOM 1556 O O . ILE A 1 189 ? -4.143 12.529 0.923 1.00 98.56 189 ILE A O 1
ATOM 1560 N N . THR A 1 190 ? -4.794 11.101 -0.676 1.00 98.25 190 THR A N 1
ATOM 1561 C CA . THR A 1 190 ? -5.726 10.377 0.201 1.00 98.25 190 THR A CA 1
ATOM 1562 C C . THR A 1 190 ? -5.005 9.664 1.339 1.00 98.25 190 THR A C 1
ATOM 1564 O O . THR A 1 190 ? -5.505 9.683 2.461 1.00 98.25 190 THR A O 1
ATOM 1567 N N . PHE A 1 19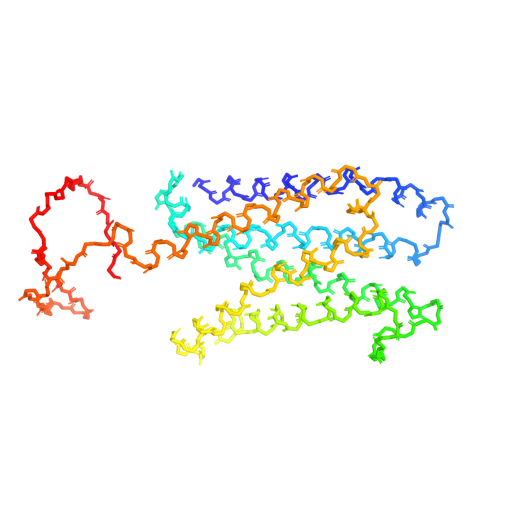1 ? -3.808 9.117 1.111 1.00 98.12 191 PHE A N 1
ATOM 1568 C CA . PHE A 1 191 ? -2.965 8.601 2.189 1.00 98.12 191 PHE A CA 1
ATOM 1569 C C . PHE A 1 191 ? -2.650 9.685 3.229 1.00 98.12 191 PHE A C 1
ATOM 1571 O O . PHE A 1 191 ? -2.816 9.454 4.428 1.00 98.12 191 PHE A O 1
ATOM 1578 N N . GLY A 1 192 ? -2.238 10.879 2.792 1.00 97.50 192 GLY A N 1
ATOM 1579 C CA . GLY A 1 192 ? -1.957 12.004 3.686 1.00 97.50 192 GLY A CA 1
ATOM 1580 C C . GLY A 1 192 ? -3.187 12.422 4.496 1.00 97.50 192 GLY A C 1
ATOM 1581 O O . GLY A 1 192 ? -3.145 12.435 5.726 1.00 97.50 192 GLY A O 1
ATOM 1582 N N . LEU A 1 193 ? -4.308 12.680 3.818 1.00 97.06 193 LEU A N 1
ATOM 1583 C CA . LEU A 1 193 ? -5.562 13.106 4.446 1.00 97.06 193 LEU A CA 1
ATOM 1584 C C . LEU A 1 193 ? -6.098 12.072 5.443 1.00 97.06 193 LEU A C 1
ATOM 1586 O O . LEU A 1 193 ? -6.484 12.424 6.556 1.00 97.06 193 LEU A O 1
ATOM 1590 N N . LEU A 1 194 ? -6.092 10.790 5.078 1.00 96.56 194 LEU A N 1
ATOM 1591 C CA . LEU A 1 194 ? -6.568 9.726 5.958 1.00 96.56 194 LEU A CA 1
ATOM 1592 C C . LEU A 1 194 ? -5.600 9.452 7.119 1.00 96.56 194 LEU A C 1
ATOM 1594 O O . LEU A 1 194 ? -6.051 9.101 8.213 1.00 96.56 194 LEU A O 1
ATOM 1598 N N . THR A 1 195 ? -4.292 9.672 6.932 1.00 95.38 195 THR A N 1
ATOM 1599 C CA . THR A 1 195 ? -3.312 9.617 8.030 1.00 95.38 195 THR A CA 1
ATOM 1600 C C . THR A 1 195 ? -3.615 10.712 9.043 1.00 95.38 195 THR A C 1
ATOM 1602 O O . THR A 1 195 ? -3.721 10.424 10.235 1.00 95.38 195 THR A O 1
ATOM 1605 N N . LEU A 1 196 ? -3.820 11.948 8.578 1.00 93.44 196 LEU A N 1
ATOM 1606 C CA . LEU A 1 196 ? -4.188 13.079 9.432 1.00 93.44 196 LEU A CA 1
ATOM 1607 C C . LEU A 1 196 ? -5.508 12.814 10.161 1.00 93.44 196 LEU A C 1
ATOM 1609 O O . LEU A 1 196 ? -5.571 12.940 11.382 1.00 93.44 196 LEU A O 1
ATOM 1613 N N . TYR A 1 197 ? -6.529 12.347 9.439 1.00 91.25 197 TYR A N 1
ATOM 1614 C CA . TYR A 1 197 ? -7.811 11.946 10.016 1.00 91.25 197 TYR A CA 1
ATOM 1615 C C . TYR A 1 197 ? -7.630 10.913 11.136 1.00 91.25 197 TYR A C 1
ATOM 1617 O O . TYR A 1 197 ? -8.159 11.072 12.236 1.00 91.25 197 TYR A O 1
ATOM 1625 N N . ARG A 1 198 ? -6.822 9.874 10.900 1.00 89.81 198 ARG A N 1
ATOM 1626 C CA . ARG A 1 198 ? -6.532 8.841 11.899 1.00 89.81 198 ARG A CA 1
ATOM 1627 C C . ARG A 1 198 ? -5.810 9.397 13.126 1.00 89.81 198 ARG A C 1
ATOM 1629 O O . ARG A 1 198 ? -6.131 8.987 14.240 1.00 89.81 198 ARG A O 1
ATOM 1636 N N . ILE A 1 199 ? -4.847 10.296 12.934 1.00 90.12 199 ILE A N 1
ATOM 1637 C CA . ILE A 1 199 ? -4.105 10.938 14.024 1.00 90.12 199 ILE A CA 1
ATOM 1638 C C . ILE A 1 199 ? -5.057 11.772 14.893 1.00 90.12 199 ILE A C 1
ATOM 1640 O O . ILE A 1 199 ? -5.075 11.594 16.110 1.00 90.12 199 ILE A O 1
ATOM 1644 N N . ILE A 1 200 ? -5.915 12.594 14.280 1.00 87.81 200 ILE A N 1
ATOM 1645 C CA . ILE A 1 200 ? -6.918 13.414 14.982 1.00 87.81 200 ILE A CA 1
ATOM 1646 C C . ILE A 1 200 ? -7.846 12.536 15.840 1.00 87.81 200 ILE A C 1
ATOM 1648 O O . ILE A 1 200 ? -8.059 12.813 17.021 1.00 87.81 200 ILE A O 1
ATOM 1652 N N . PHE A 1 201 ? -8.344 11.426 15.284 1.00 80.88 201 PHE A N 1
ATOM 1653 C CA . PHE A 1 201 ? -9.168 10.465 16.029 1.00 80.88 201 PHE A CA 1
ATOM 1654 C C . PHE A 1 201 ? -8.402 9.765 17.161 1.00 80.88 201 PHE A C 1
ATOM 1656 O O . PHE A 1 201 ? -8.971 9.460 18.213 1.00 80.88 201 PHE A O 1
ATOM 1663 N N . GLN A 1 202 ? -7.106 9.494 16.981 1.00 79.69 202 GLN A N 1
ATOM 1664 C CA . GLN A 1 202 ? -6.289 8.870 18.020 1.00 79.69 202 GLN A CA 1
ATOM 1665 C C . GLN A 1 202 ? -6.135 9.786 19.242 1.00 79.69 202 GLN A C 1
ATOM 1667 O O . GLN A 1 202 ? -6.252 9.284 20.364 1.00 79.69 202 GLN A O 1
ATOM 1672 N N . PHE A 1 203 ? -5.974 11.095 19.026 1.00 78.88 203 PHE A N 1
ATOM 1673 C CA . PHE A 1 203 ? -5.829 12.125 20.064 1.00 78.88 203 PHE A CA 1
ATOM 1674 C C . PHE A 1 203 ? -7.133 12.522 20.778 1.00 78.88 203 PHE A C 1
ATOM 1676 O O . PHE A 1 203 ? -7.148 13.469 21.556 1.00 78.88 203 PHE A O 1
ATOM 1683 N N . GLY A 1 204 ? -8.218 11.765 20.593 1.00 66.31 204 GLY A N 1
ATOM 1684 C CA . GLY A 1 204 ? -9.410 11.882 21.438 1.00 66.31 204 GLY A CA 1
ATOM 1685 C C . GLY A 1 204 ? -10.528 12.740 20.865 1.00 66.31 204 GLY A C 1
ATOM 1686 O O . GLY A 1 204 ? -11.556 12.891 21.518 1.00 66.31 204 GLY A O 1
ATOM 1687 N N . PHE A 1 205 ? -10.397 13.227 19.630 1.00 65.94 205 PHE A N 1
ATOM 1688 C CA . PHE A 1 205 ? -11.509 13.874 18.941 1.00 65.94 205 PHE A CA 1
ATOM 1689 C C . PHE A 1 205 ? -12.651 12.852 18.772 1.00 65.94 205 PHE A C 1
ATOM 1691 O O . PHE A 1 205 ? -12.487 11.853 18.070 1.00 65.94 205 PHE A O 1
ATOM 1698 N N . LYS A 1 206 ? -13.786 13.075 19.454 1.00 68.38 206 LYS A N 1
ATOM 1699 C CA . LYS A 1 206 ? -14.947 12.159 19.585 1.00 68.38 206 LYS A CA 1
ATOM 1700 C C . LYS A 1 206 ? -14.764 10.918 20.478 1.00 68.38 206 LYS A C 1
ATOM 1702 O O . LYS A 1 206 ? -15.585 10.005 20.406 1.00 68.38 206 LYS A O 1
ATOM 1707 N N . LYS A 1 207 ? -13.722 10.846 21.315 1.00 75.69 207 LYS A N 1
ATOM 1708 C CA . LYS A 1 207 ? -13.659 9.825 22.376 1.00 75.69 207 LYS A CA 1
ATOM 1709 C C . LYS A 1 207 ? -14.312 10.380 23.634 1.00 75.69 207 LYS A C 1
ATOM 1711 O O . LYS A 1 207 ? -13.913 11.436 24.104 1.00 75.69 207 LYS A O 1
ATOM 1716 N N . HIS A 1 208 ? -15.260 9.637 24.185 1.00 81.50 208 HIS A N 1
ATOM 1717 C CA . HIS A 1 208 ? -15.886 9.968 25.461 1.00 81.50 208 HIS A CA 1
ATOM 1718 C C . HIS A 1 208 ? -15.279 9.110 26.560 1.00 81.50 208 HIS A C 1
ATOM 1720 O O . HIS A 1 208 ? -15.038 7.915 26.363 1.00 81.50 208 HIS A O 1
ATOM 1726 N N . LYS A 1 209 ? -15.000 9.722 27.710 1.00 85.50 209 LYS A N 1
ATOM 1727 C CA . LYS A 1 209 ? -14.450 9.003 28.858 1.00 85.50 209 LYS A CA 1
ATOM 1728 C C . LYS A 1 209 ? -15.570 8.294 29.613 1.00 85.50 209 LYS A C 1
ATOM 1730 O O . LYS A 1 209 ? -16.594 8.898 29.933 1.00 85.50 209 LYS A O 1
ATOM 1735 N N . TYR A 1 210 ? -15.336 7.025 29.922 1.00 87.19 210 TYR A N 1
ATOM 1736 C CA . TYR A 1 210 ? -16.216 6.207 30.745 1.00 87.19 210 TYR A CA 1
ATOM 1737 C C . TYR A 1 210 ? -15.442 5.662 31.941 1.00 87.19 210 TYR A C 1
ATOM 1739 O O . TYR A 1 210 ? -14.269 5.309 31.823 1.00 87.19 210 TYR A O 1
ATOM 1747 N N . GLU A 1 211 ? -16.118 5.577 33.076 1.00 90.81 211 GLU A N 1
ATOM 1748 C CA . GLU A 1 211 ? -15.665 4.872 34.265 1.00 90.81 211 GLU A CA 1
ATOM 1749 C C . GLU A 1 211 ? -16.241 3.451 34.260 1.00 90.81 211 GLU A C 1
ATOM 1751 O O . GLU A 1 211 ? -17.400 3.237 33.887 1.00 90.81 211 GLU A O 1
ATOM 1756 N N . ILE A 1 212 ? -15.432 2.469 34.665 1.00 93.00 212 ILE A N 1
ATOM 1757 C CA . ILE A 1 212 ? -15.904 1.099 34.877 1.00 93.00 212 ILE A CA 1
ATOM 1758 C C . ILE A 1 212 ? -16.640 1.076 36.214 1.00 93.00 212 ILE A C 1
ATOM 1760 O O . ILE A 1 212 ? -16.013 1.168 37.264 1.00 93.00 212 ILE A O 1
ATOM 1764 N N . LYS A 1 213 ? -17.967 0.951 36.168 1.00 93.88 213 LYS A N 1
ATOM 1765 C CA . LYS A 1 213 ? -18.803 0.863 37.368 1.00 93.88 213 LYS A CA 1
ATOM 1766 C C . LYS A 1 213 ? -18.777 -0.544 37.956 1.00 93.88 213 LYS A C 1
ATOM 1768 O O . LYS A 1 213 ? -18.772 -0.702 39.170 1.00 93.88 213 LYS A O 1
ATOM 1773 N N . GLU A 1 214 ? -18.802 -1.556 37.092 1.00 95.00 214 GLU A N 1
ATOM 1774 C CA . GLU A 1 214 ? -18.937 -2.947 37.514 1.00 95.00 214 GLU A CA 1
ATOM 1775 C C . GLU A 1 214 ? -18.374 -3.904 36.459 1.00 95.00 214 GLU A C 1
ATOM 1777 O O . GLU A 1 214 ? -18.486 -3.655 35.254 1.00 95.00 214 GLU A O 1
ATOM 1782 N N . ILE A 1 215 ? -17.787 -5.009 36.920 1.00 94.50 215 ILE A N 1
ATOM 1783 C CA . ILE A 1 215 ? -17.386 -6.148 36.093 1.00 94.50 215 ILE A CA 1
ATOM 1784 C C . ILE A 1 215 ? -18.021 -7.391 36.712 1.00 94.50 215 ILE A C 1
ATOM 1786 O O . ILE A 1 215 ? -17.671 -7.765 37.827 1.00 94.50 215 ILE A O 1
ATOM 1790 N N . ILE A 1 216 ? -18.940 -8.018 35.983 1.00 96.00 216 ILE A N 1
ATOM 1791 C CA . ILE A 1 216 ? -19.688 -9.199 36.421 1.00 96.00 216 ILE A CA 1
ATOM 1792 C C . ILE A 1 216 ? -19.230 -10.391 35.581 1.00 96.00 216 ILE A C 1
ATOM 1794 O O . ILE A 1 216 ? -19.278 -10.338 34.349 1.00 96.00 216 ILE A O 1
ATOM 1798 N N . ASP A 1 217 ? -18.784 -11.459 36.238 1.00 95.12 217 ASP A N 1
ATOM 1799 C CA . ASP A 1 217 ? -18.533 -12.748 35.593 1.00 95.12 217 ASP A CA 1
ATOM 1800 C C . ASP A 1 217 ? -19.856 -13.525 35.507 1.00 95.12 217 ASP A C 1
ATOM 1802 O O . ASP A 1 217 ? -20.409 -13.919 36.527 1.00 95.12 217 ASP A O 1
ATOM 1806 N N . GLU A 1 218 ? -20.389 -13.709 34.295 1.00 92.06 218 GLU A N 1
ATOM 1807 C CA . GLU A 1 218 ? -21.720 -14.308 34.096 1.00 92.06 218 GLU A CA 1
ATOM 1808 C C . GLU A 1 218 ? -21.647 -15.846 34.076 1.00 92.06 218 GLU A C 1
ATOM 1810 O O . GLU A 1 218 ? -22.259 -16.511 34.903 1.00 92.06 218 GLU A O 1
ATOM 1815 N N . ALA A 1 219 ? -20.889 -16.422 33.134 1.00 90.00 219 ALA A N 1
ATOM 1816 C CA . ALA A 1 219 ? -20.539 -17.848 33.027 1.00 90.00 219 ALA A CA 1
ATOM 1817 C C . ALA A 1 219 ? -19.679 -18.073 31.768 1.00 90.00 219 ALA A C 1
ATOM 1819 O O . ALA A 1 219 ? -19.655 -17.230 30.872 1.00 90.00 219 ALA A O 1
ATOM 1820 N N . ASN A 1 220 ? -19.007 -19.227 31.650 1.00 91.12 220 ASN A N 1
ATOM 1821 C CA . ASN A 1 220 ? -18.317 -19.664 30.418 1.00 91.12 220 ASN A CA 1
ATOM 1822 C C . ASN A 1 220 ? -17.312 -18.643 29.840 1.00 91.12 220 ASN A C 1
ATOM 1824 O O . ASN A 1 220 ? -17.162 -18.517 28.626 1.00 91.12 220 ASN A O 1
ATOM 1828 N N . GLY A 1 221 ? -16.638 -17.879 30.706 1.00 90.88 221 GLY A N 1
ATOM 1829 C CA . GLY A 1 221 ? -15.685 -16.842 30.293 1.00 90.88 221 GLY A CA 1
ATOM 1830 C C . GLY A 1 221 ? -16.322 -15.552 29.755 1.00 90.88 221 GLY A C 1
ATOM 1831 O O . GLY A 1 221 ? -15.603 -14.692 29.246 1.00 90.88 221 GLY A O 1
ATOM 1832 N N . ILE A 1 222 ? -17.645 -15.393 29.867 1.00 91.75 222 ILE A N 1
ATOM 1833 C CA . ILE A 1 222 ? -18.362 -14.165 29.512 1.00 91.75 222 ILE A CA 1
ATOM 1834 C C . ILE A 1 222 ? -18.294 -13.182 30.681 1.00 91.75 222 ILE A C 1
ATOM 1836 O O . ILE A 1 222 ? -18.660 -13.517 31.808 1.00 91.75 222 ILE A O 1
ATOM 1840 N N . LYS A 1 223 ? -17.874 -11.947 30.384 1.00 93.44 223 LYS A N 1
ATOM 1841 C CA . LYS A 1 223 ? -17.875 -10.828 31.330 1.00 93.44 223 LYS A CA 1
ATOM 1842 C C . LYS A 1 223 ? -18.833 -9.742 30.867 1.00 93.44 223 LYS A C 1
ATOM 1844 O O . LYS A 1 223 ? -18.754 -9.303 29.718 1.00 93.44 223 LYS A O 1
ATOM 1849 N N . ARG A 1 224 ? -19.689 -9.260 31.764 1.00 93.75 224 ARG A N 1
ATOM 1850 C CA . ARG A 1 224 ? -20.479 -8.043 31.568 1.00 93.75 224 ARG A CA 1
ATOM 1851 C C . ARG A 1 224 ? -19.744 -6.878 32.221 1.00 93.75 224 ARG A C 1
ATOM 1853 O O . ARG A 1 224 ? -19.470 -6.899 33.414 1.00 93.75 224 ARG A O 1
ATOM 1860 N N . ILE A 1 225 ? -19.412 -5.868 31.422 1.00 92.62 225 ILE A N 1
ATOM 1861 C CA . ILE A 1 225 ? -18.726 -4.656 31.881 1.00 92.62 225 ILE A CA 1
ATOM 1862 C C . ILE A 1 225 ? -19.724 -3.504 31.808 1.00 92.62 225 ILE A C 1
ATOM 1864 O O . ILE A 1 225 ? -20.201 -3.162 30.725 1.00 92.62 225 ILE A O 1
ATOM 1868 N N . VAL A 1 226 ? -20.041 -2.912 32.956 1.00 91.56 226 VAL A N 1
ATOM 1869 C CA . VAL A 1 226 ? -20.953 -1.770 33.059 1.00 91.56 226 VAL A CA 1
ATOM 1870 C C . VAL A 1 226 ? -20.129 -0.488 33.062 1.00 91.56 226 VAL A C 1
ATOM 1872 O O . VAL A 1 226 ? -19.303 -0.266 33.947 1.00 91.56 226 VAL A O 1
ATOM 1875 N N . LEU A 1 227 ? -20.359 0.363 32.064 1.00 89.62 227 LEU A N 1
ATOM 1876 C CA . LEU A 1 227 ? -19.649 1.626 31.875 1.00 89.62 227 LEU A CA 1
ATOM 1877 C C . LEU A 1 227 ? -20.564 2.810 32.200 1.00 89.62 227 LEU A C 1
ATOM 1879 O O . LEU A 1 227 ? -21.717 2.839 31.769 1.00 89.62 227 LEU A O 1
ATOM 1883 N N . LYS A 1 228 ? -20.042 3.809 32.915 1.00 87.88 228 LYS A N 1
ATOM 1884 C CA . LYS A 1 228 ? -20.733 5.073 33.203 1.00 87.88 228 LYS A CA 1
ATOM 1885 C C . LYS A 1 228 ? -20.006 6.230 32.508 1.00 87.88 228 LYS A C 1
ATOM 1887 O O . LYS A 1 228 ? -18.797 6.347 32.693 1.00 87.88 228 LYS A O 1
ATOM 1892 N N . PRO A 1 229 ? -20.681 7.074 31.707 1.00 86.50 229 PRO A N 1
ATOM 1893 C CA . PRO A 1 229 ? -20.031 8.237 31.111 1.00 86.50 229 PRO A CA 1
ATOM 1894 C C . PRO A 1 229 ? -19.595 9.209 32.217 1.00 86.50 229 PRO A C 1
ATOM 1896 O O . PRO A 1 229 ? -20.360 9.482 33.141 1.00 86.50 229 PRO A O 1
ATOM 1899 N N . ILE A 1 230 ? -18.356 9.700 32.133 1.00 85.31 230 ILE A N 1
ATOM 1900 C CA . ILE A 1 230 ? -17.811 10.702 33.069 1.00 85.31 230 ILE A CA 1
ATOM 1901 C C . ILE A 1 230 ? -18.313 12.104 32.697 1.00 85.31 230 ILE A C 1
ATOM 1903 O O . ILE A 1 230 ? -18.512 12.960 33.553 1.00 85.31 230 ILE A O 1
ATOM 1907 N N . GLU A 1 231 ? -18.525 12.335 31.404 1.00 82.31 231 GLU A N 1
ATOM 1908 C CA . GLU A 1 231 ? -19.034 13.590 30.860 1.00 82.31 231 GLU A CA 1
ATOM 1909 C C . GLU A 1 231 ? -20.567 13.551 30.788 1.00 82.31 231 GLU A C 1
ATOM 1911 O O . GLU A 1 231 ? -21.149 12.517 30.451 1.00 82.31 231 GLU A O 1
ATOM 1916 N N . ASN A 1 232 ? -21.226 14.688 31.048 1.00 66.81 232 ASN A N 1
ATOM 1917 C CA . ASN A 1 232 ? -22.666 14.860 30.830 1.00 66.81 232 ASN A CA 1
ATOM 1918 C C . ASN A 1 232 ? -22.965 14.916 29.327 1.00 66.81 232 ASN A C 1
ATOM 1920 O O . ASN A 1 232 ? -23.246 15.973 28.766 1.00 66.81 232 ASN A O 1
ATOM 1924 N N . PHE A 1 233 ? -22.875 13.769 28.662 1.00 69.38 233 PHE A N 1
ATOM 1925 C CA . PHE A 1 233 ? -23.248 13.623 27.267 1.00 69.38 233 PHE A CA 1
ATOM 1926 C C . PHE A 1 233 ? -24.315 12.540 27.127 1.00 69.38 233 PHE A C 1
ATOM 1928 O O . PHE A 1 233 ? -24.208 11.438 27.668 1.00 69.38 233 PHE A O 1
ATOM 1935 N N . ILE A 1 234 ? -25.371 12.881 26.394 1.00 63.06 234 ILE A N 1
ATOM 1936 C CA . ILE A 1 234 ? -26.469 11.971 26.095 1.00 63.06 234 ILE A CA 1
ATOM 1937 C C . ILE A 1 234 ? -26.060 11.161 24.868 1.00 63.06 234 ILE A C 1
ATOM 1939 O O . ILE A 1 234 ? -25.909 11.694 23.767 1.00 63.06 234 ILE A O 1
ATOM 1943 N N . THR A 1 235 ? -25.877 9.856 25.055 1.00 65.88 235 THR A N 1
ATOM 1944 C CA . THR A 1 235 ? -25.762 8.931 23.930 1.00 65.88 235 THR A CA 1
ATOM 1945 C C . THR A 1 235 ? -27.158 8.628 23.406 1.00 65.88 235 THR A C 1
ATOM 1947 O O . THR A 1 235 ? -27.919 7.900 24.036 1.00 65.88 235 THR A O 1
ATOM 1950 N N . ASN A 1 236 ? -27.503 9.144 22.227 1.00 72.00 236 ASN A N 1
ATOM 1951 C CA . ASN A 1 236 ? -28.664 8.646 21.486 1.00 72.00 236 ASN A CA 1
ATOM 1952 C C . ASN A 1 236 ? -28.314 7.275 20.886 1.00 72.00 236 ASN A C 1
ATOM 1954 O O . ASN A 1 236 ? -27.960 7.172 19.711 1.00 72.00 236 ASN A O 1
ATOM 1958 N N . VAL A 1 237 ? -28.339 6.230 21.720 1.00 76.50 237 VAL A N 1
ATOM 1959 C CA . VAL A 1 237 ? -28.080 4.849 21.293 1.00 76.50 237 VAL A CA 1
ATOM 1960 C C . VAL A 1 237 ? -29.349 4.266 20.685 1.00 76.50 237 VAL A C 1
ATOM 1962 O O . VAL A 1 237 ? -30.405 4.256 21.310 1.00 76.50 237 VAL A O 1
ATOM 1965 N N . ILE A 1 238 ? -29.236 3.746 19.467 1.00 82.06 238 ILE A N 1
ATOM 1966 C CA . ILE A 1 238 ? -30.318 3.028 18.784 1.00 82.06 238 ILE A CA 1
ATOM 1967 C C . ILE A 1 238 ? -30.112 1.520 19.006 1.00 82.06 238 ILE A C 1
ATOM 1969 O O . ILE A 1 238 ? -28.964 1.060 18.930 1.00 82.06 238 ILE A O 1
ATOM 1973 N N . PRO A 1 239 ? -31.175 0.720 19.232 1.00 80.88 239 PRO A N 1
ATOM 1974 C CA . PRO A 1 239 ? -31.060 -0.734 19.311 1.00 80.88 239 PRO A CA 1
ATOM 1975 C C . PRO A 1 239 ? -30.266 -1.327 18.135 1.00 80.88 239 PRO A C 1
ATOM 1977 O O . PRO A 1 239 ? -30.468 -0.962 16.976 1.00 80.88 239 PRO A O 1
ATOM 1980 N N . GLY A 1 240 ? -29.329 -2.229 18.439 1.00 76.62 240 GLY A N 1
ATOM 1981 C CA . GLY A 1 240 ? -28.446 -2.860 17.448 1.00 76.62 240 GLY A CA 1
ATOM 1982 C C . GLY A 1 240 ? -27.164 -2.083 17.111 1.00 76.62 240 GLY A C 1
ATOM 1983 O O . GLY A 1 240 ? -26.397 -2.522 16.252 1.00 76.62 240 GLY A O 1
ATOM 1984 N N . GLN A 1 241 ? -26.897 -0.947 17.762 1.00 76.25 241 GLN A N 1
ATOM 1985 C CA . GLN A 1 241 ? -25.587 -0.289 17.707 1.00 76.25 241 GLN A CA 1
ATOM 1986 C C . GLN A 1 241 ? -24.581 -0.955 18.658 1.00 76.25 241 GLN A C 1
ATOM 1988 O O . GLN A 1 241 ? -24.948 -1.535 19.676 1.00 76.25 241 GLN A O 1
ATOM 1993 N N . PHE A 1 242 ? -23.293 -0.842 18.334 1.00 76.50 242 PHE A N 1
ATOM 1994 C CA . PHE A 1 242 ? -22.189 -1.265 19.195 1.00 76.50 242 PHE A CA 1
ATOM 1995 C C . PHE A 1 242 ? -21.177 -0.124 19.337 1.00 76.50 242 PHE A C 1
ATOM 1997 O O . PHE A 1 242 ? -21.012 0.693 18.427 1.00 76.50 242 PHE A O 1
ATOM 2004 N N . ALA A 1 243 ? -20.486 -0.085 20.474 1.00 76.50 243 ALA A N 1
ATOM 2005 C CA . ALA A 1 243 ? -19.415 0.865 20.753 1.00 76.50 243 ALA A CA 1
ATOM 2006 C C . ALA A 1 243 ? -18.043 0.188 20.652 1.00 76.50 243 ALA A C 1
ATOM 2008 O O . ALA A 1 243 ? -17.917 -1.033 20.767 1.00 76.50 243 ALA A O 1
ATOM 2009 N N . TYR A 1 244 ? -17.007 0.995 20.440 1.00 75.94 244 TYR A N 1
ATOM 2010 C CA . TYR A 1 244 ? -15.623 0.542 20.515 1.00 75.94 244 TYR A CA 1
ATOM 2011 C C . TYR A 1 244 ? -15.017 1.020 21.821 1.00 75.94 244 TYR A C 1
ATOM 2013 O O . TYR A 1 244 ? -14.971 2.224 22.067 1.00 75.94 244 TYR A O 1
ATOM 2021 N N . ILE A 1 245 ? -14.588 0.052 22.624 1.00 74.88 245 ILE A N 1
ATOM 2022 C CA . ILE A 1 245 ? -13.965 0.235 23.934 1.00 74.88 245 ILE A CA 1
ATOM 2023 C C . ILE A 1 245 ? -12.451 0.080 23.777 1.00 74.88 245 ILE A C 1
ATOM 2025 O O . ILE A 1 245 ? -12.036 -0.819 23.002 1.00 74.88 245 ILE A O 1
#